Protein AF-A0A6J8EDC0-F1 (afdb_monomer_lite)

Radius of gyration: 29.3 Å; chains: 1; bounding box: 79×87×74 Å

pLDDT: mean 77.14, std 19.42, range [26.22, 98.19]

Sequence (355 aa):
MRTNTTLKCRCGQEMEKVSDTTLVNLHYPDCSPPGHNKPPVRFTFAEVVKHSLSLEQNTQAWCNSCEKYQPHMQSKVIRNIPDILALNCGMENIRDLEFWKIQQMLIKQKREEEGSSQSYSMMSSQMPVMCRYGRACTRKGCRFRHETDLKRYLIKQKREEEGSSQSYSMMSSQMPVMCRYGRACTRKGCRFRHETDLKSELADMPAVNPDEDPDLVWIPFVLKVILGPDGKVDIEELPEDSFRPKYEDPCVKYYDLYATVGHIKDQKNGNTVVSQIFVGETFHQRKEGVTCTQWYLMNDFSITPIEKHEATNFNMDWKVPCTIFFVKKNIVKCYDTQVKDPISEDVLYDDNCLV

Structure (mmCIF, N/CA/C/O backbone):
data_AF-A0A6J8EDC0-F1
#
_entry.id   AF-A0A6J8EDC0-F1
#
loop_
_atom_site.group_PDB
_atom_site.id
_atom_site.type_symbol
_atom_site.label_atom_id
_atom_site.label_alt_id
_atom_site.label_comp_id
_atom_site.label_asym_id
_atom_site.label_entity_id
_atom_site.label_seq_id
_atom_site.pdbx_PDB_ins_code
_atom_site.Cartn_x
_atom_site.Cartn_y
_atom_site.Cartn_z
_atom_site.occupancy
_atom_site.B_iso_or_equiv
_atom_site.auth_seq_id
_atom_site.auth_comp_id
_atom_site.auth_asym_id
_atom_site.auth_atom_id
_atom_site.pdbx_PDB_model_num
ATOM 1 N N . MET A 1 1 ? -13.223 1.655 -3.766 1.00 89.81 1 MET A N 1
ATOM 2 C CA . MET A 1 1 ? -13.580 0.704 -2.696 1.00 89.81 1 MET A CA 1
ATOM 3 C C . MET A 1 1 ? -14.834 1.211 -2.019 1.00 89.81 1 MET A C 1
ATOM 5 O O . MET A 1 1 ? -14.791 2.299 -1.454 1.00 89.81 1 MET A O 1
ATOM 9 N N . ARG A 1 2 ? -15.937 0.470 -2.111 1.00 92.56 2 ARG A N 1
ATOM 10 C CA . ARG A 1 2 ? -17.189 0.801 -1.431 1.00 92.56 2 ARG A CA 1
ATOM 11 C C . ARG A 1 2 ? -17.186 0.196 -0.038 1.00 92.56 2 ARG A C 1
ATOM 13 O O . ARG A 1 2 ? -16.934 -1.001 0.113 1.00 92.56 2 ARG A O 1
ATOM 20 N N . THR A 1 3 ? -17.492 1.005 0.964 1.00 93.31 3 THR A N 1
ATOM 21 C CA . THR A 1 3 ? -17.554 0.591 2.366 1.00 93.31 3 THR A CA 1
ATOM 22 C C . THR A 1 3 ? -18.859 1.041 3.013 1.00 93.31 3 THR A C 1
ATOM 24 O O . THR A 1 3 ? -19.363 2.133 2.744 1.00 93.31 3 THR A O 1
ATOM 27 N N . ASN A 1 4 ? -19.388 0.200 3.899 1.00 94.44 4 ASN A N 1
ATOM 28 C CA . ASN A 1 4 ? -20.395 0.594 4.875 1.00 94.44 4 ASN A CA 1
ATOM 29 C C . ASN A 1 4 ? -19.669 0.899 6.181 1.00 94.44 4 ASN A C 1
ATOM 31 O O . ASN A 1 4 ? -18.974 0.043 6.722 1.00 94.44 4 ASN A O 1
ATOM 35 N N . THR A 1 5 ? -19.807 2.124 6.664 1.00 93.62 5 THR A N 1
ATOM 36 C CA . THR A 1 5 ? -19.230 2.573 7.926 1.00 93.62 5 THR A CA 1
ATOM 37 C C . THR A 1 5 ? -20.332 2.648 8.971 1.00 93.62 5 THR A C 1
ATOM 39 O O . THR A 1 5 ? -21.287 3.403 8.781 1.00 93.62 5 THR A O 1
ATOM 42 N N . THR A 1 6 ? -20.184 1.915 10.069 1.00 94.81 6 THR A N 1
ATOM 43 C CA . THR A 1 6 ? -21.117 1.937 11.199 1.00 94.81 6 THR A CA 1
ATOM 44 C C . THR A 1 6 ? -20.500 2.731 12.343 1.00 94.81 6 THR A C 1
ATOM 46 O O . THR A 1 6 ? -19.356 2.503 12.729 1.00 94.81 6 THR A O 1
ATOM 49 N N . LEU A 1 7 ? -21.250 3.689 12.879 1.00 94.88 7 LEU A N 1
ATOM 50 C CA . LEU A 1 7 ? -20.900 4.498 14.041 1.00 94.88 7 LEU A CA 1
ATOM 51 C C . LEU A 1 7 ? -21.805 4.088 15.197 1.00 94.88 7 LEU A C 1
ATOM 53 O O . LEU A 1 7 ? -22.982 4.446 15.218 1.00 94.88 7 LEU A O 1
ATOM 57 N N . LYS A 1 8 ? -21.256 3.352 16.161 1.00 96.12 8 LYS A N 1
ATOM 58 C CA . LYS A 1 8 ? -21.990 2.871 17.332 1.00 96.12 8 LYS A CA 1
ATOM 59 C C . LYS A 1 8 ? -21.692 3.727 18.554 1.00 96.12 8 LYS A C 1
ATOM 61 O O . LYS A 1 8 ? -20.570 3.740 19.063 1.00 96.12 8 LYS A O 1
ATOM 66 N N . CYS A 1 9 ? -22.702 4.433 19.044 1.00 95.69 9 CYS A N 1
ATOM 67 C CA . CYS A 1 9 ? -22.630 5.168 20.300 1.00 95.69 9 CYS A CA 1
ATOM 68 C C . CYS A 1 9 ? -22.610 4.207 21.497 1.00 95.69 9 CYS A C 1
ATOM 70 O O . CYS A 1 9 ? -23.165 3.109 21.447 1.00 95.69 9 CYS A O 1
ATOM 72 N N . ARG A 1 10 ? -22.063 4.654 22.633 1.00 93.38 10 ARG A N 1
ATOM 73 C CA . ARG A 1 10 ? -22.094 3.897 23.901 1.00 93.38 10 ARG A CA 1
ATOM 74 C C . ARG A 1 10 ? -23.503 3.600 24.418 1.00 93.38 10 ARG A C 1
ATOM 76 O O . ARG A 1 10 ? -23.672 2.630 25.144 1.00 93.38 10 ARG A O 1
ATOM 83 N N . CYS A 1 11 ? -24.501 4.409 24.058 1.00 93.38 11 CYS A N 1
ATOM 84 C CA . CYS A 1 11 ? -25.902 4.137 24.400 1.00 93.38 11 CYS A CA 1
ATOM 85 C C . CYS A 1 11 ? -26.539 3.032 23.539 1.00 93.38 11 CYS A C 1
ATOM 87 O O . CYS A 1 11 ? -27.678 2.657 23.792 1.00 93.38 11 CYS A O 1
ATOM 89 N N . GLY A 1 12 ? -25.828 2.529 22.522 1.00 93.44 12 GLY A N 1
ATOM 90 C CA . GLY A 1 12 ? -26.311 1.508 21.595 1.00 93.44 12 GLY A CA 1
ATOM 91 C C . GLY A 1 12 ? -26.903 2.053 20.294 1.00 93.44 12 GLY A C 1
ATOM 92 O O . GLY A 1 12 ? -27.151 1.257 19.397 1.00 93.44 12 GLY A O 1
ATOM 93 N N . GLN A 1 13 ? -27.092 3.373 20.153 1.00 93.44 13 GLN A N 1
ATOM 94 C CA . GLN A 1 13 ? -27.547 3.958 18.888 1.00 93.44 13 GLN A CA 1
ATOM 95 C C . GLN A 1 13 ? -26.483 3.778 17.798 1.00 93.44 13 GLN A C 1
ATOM 97 O O . GLN A 1 13 ? -25.312 4.105 18.006 1.00 93.44 13 GLN A O 1
ATOM 102 N N . GLU A 1 14 ? -26.907 3.284 16.639 1.00 94.69 14 GLU A N 1
ATOM 103 C CA . GLU A 1 14 ? -26.052 3.053 15.477 1.00 94.69 14 GLU A CA 1
ATOM 104 C C . GLU A 1 14 ? -26.448 3.987 14.332 1.00 94.69 14 GLU A C 1
ATOM 106 O O . GLU A 1 14 ? -27.626 4.273 14.111 1.00 94.69 14 GLU A O 1
ATOM 111 N N . MET A 1 15 ? -25.446 4.480 13.611 1.00 93.00 15 MET A N 1
ATOM 112 C CA . MET A 1 15 ? -25.618 5.222 12.366 1.00 93.00 15 MET A CA 1
ATOM 113 C C . MET A 1 15 ? -24.789 4.553 11.282 1.00 93.00 15 MET A C 1
ATOM 115 O O . MET A 1 15 ? -23.617 4.252 11.502 1.00 93.00 15 MET A O 1
ATOM 119 N N . GLU A 1 16 ? -25.370 4.366 10.103 1.00 93.62 16 GLU A N 1
ATOM 120 C CA . GLU A 1 16 ? -24.665 3.802 8.958 1.00 93.62 16 GLU A CA 1
ATOM 121 C C . GLU A 1 16 ? -24.447 4.851 7.872 1.00 93.62 16 GLU A C 1
ATOM 123 O O . GLU A 1 16 ? -25.330 5.651 7.555 1.00 93.62 16 GLU A O 1
ATOM 128 N N . LYS A 1 17 ? -23.258 4.829 7.273 1.00 93.44 17 LYS A N 1
ATOM 129 C CA . LYS A 1 17 ? -22.907 5.652 6.119 1.00 93.44 17 LYS A CA 1
ATOM 130 C C . LYS A 1 17 ? -22.215 4.800 5.068 1.00 93.44 17 LYS A C 1
ATOM 132 O O . LYS A 1 17 ? -21.213 4.148 5.352 1.00 93.44 17 LYS A O 1
ATOM 137 N N . VAL A 1 18 ? -22.716 4.856 3.840 1.00 94.12 18 VAL A N 1
ATOM 138 C CA . VAL A 1 18 ? -22.032 4.276 2.680 1.00 94.12 18 VAL A CA 1
ATOM 139 C C . VAL A 1 18 ? -21.061 5.309 2.117 1.00 94.12 18 VAL A C 1
ATOM 141 O O . VAL A 1 18 ? -21.399 6.487 1.990 1.00 94.12 18 VAL A O 1
ATOM 144 N N . SER A 1 19 ? -19.848 4.877 1.793 1.00 92.06 19 SER A N 1
ATOM 145 C CA . SER A 1 19 ? -18.828 5.725 1.178 1.00 92.06 19 SER A CA 1
ATOM 146 C C . SER A 1 19 ? -18.039 4.971 0.122 1.00 92.06 19 SER A C 1
ATOM 148 O O . SER A 1 19 ? -17.777 3.779 0.268 1.00 92.06 19 SER A O 1
ATOM 150 N N . ASP A 1 20 ? -17.613 5.696 -0.906 1.00 90.88 20 ASP A N 1
ATOM 151 C CA . ASP A 1 20 ? -16.660 5.215 -1.896 1.00 90.88 20 ASP A CA 1
ATOM 152 C C . ASP A 1 20 ? -15.306 5.896 -1.645 1.00 90.88 20 ASP A C 1
ATOM 154 O O . ASP A 1 20 ? -15.219 7.108 -1.458 1.00 90.88 20 ASP A O 1
ATOM 158 N N . THR A 1 21 ? -14.234 5.109 -1.576 1.00 89.06 21 THR A N 1
ATOM 159 C CA . THR A 1 21 ? -12.870 5.595 -1.325 1.00 89.06 21 THR A CA 1
ATOM 160 C C . THR A 1 21 ? -11.899 4.991 -2.331 1.00 89.06 21 THR A C 1
ATOM 162 O O . THR A 1 21 ? -11.970 3.797 -2.635 1.00 89.06 21 THR A O 1
ATOM 165 N N . THR A 1 22 ? -10.999 5.812 -2.866 1.00 87.44 22 THR A N 1
ATOM 166 C CA . THR A 1 22 ? -9.982 5.415 -3.855 1.00 87.44 22 THR A CA 1
ATOM 167 C C . THR A 1 22 ? -8.598 5.200 -3.242 1.00 87.44 22 THR A C 1
ATOM 169 O O . THR A 1 22 ? -7.788 4.500 -3.838 1.00 87.44 22 THR A O 1
ATOM 172 N N . LEU A 1 23 ? -8.350 5.750 -2.049 1.00 93.69 23 LEU A N 1
ATOM 173 C CA . LEU A 1 23 ? -7.065 5.726 -1.351 1.00 93.69 23 LEU A CA 1
ATOM 174 C C . LEU A 1 23 ? -7.207 5.112 0.047 1.00 93.69 23 LEU A C 1
ATOM 176 O O . LEU A 1 23 ? -8.066 5.522 0.827 1.00 93.69 23 LEU A O 1
ATOM 180 N N . VAL A 1 24 ? -6.347 4.158 0.384 1.00 94.62 24 VAL A N 1
ATOM 181 C CA . VAL A 1 24 ? -6.280 3.556 1.722 1.00 94.62 24 VAL A CA 1
ATOM 182 C C . VAL A 1 24 ? -5.071 4.124 2.450 1.00 94.62 24 VAL A C 1
ATOM 184 O O . VAL A 1 24 ? -3.951 3.999 1.969 1.00 94.62 24 VAL A O 1
ATOM 187 N N . ASN A 1 25 ? -5.282 4.732 3.615 1.00 95.25 25 ASN A N 1
ATOM 188 C CA . ASN A 1 25 ? -4.180 5.166 4.472 1.00 95.25 25 ASN A CA 1
ATOM 189 C C . ASN A 1 25 ? -3.670 3.977 5.286 1.00 95.25 25 ASN A C 1
ATOM 191 O O . ASN A 1 25 ? -4.451 3.351 6.013 1.00 95.25 25 ASN A O 1
ATOM 195 N N . LEU A 1 26 ? -2.378 3.677 5.168 1.00 96.12 26 LEU A N 1
ATOM 196 C CA . LEU A 1 26 ? -1.733 2.660 5.983 1.00 96.12 26 LEU A CA 1
ATOM 197 C C . LEU A 1 26 ? -1.656 3.127 7.438 1.00 96.12 26 LEU A C 1
ATOM 199 O O . LEU A 1 26 ? -1.327 4.273 7.728 1.00 96.12 26 LEU A O 1
ATOM 203 N N . HIS A 1 27 ? -1.988 2.216 8.341 1.00 94.19 27 HIS A N 1
ATOM 204 C CA . HIS A 1 27 ? -1.868 2.376 9.779 1.00 94.19 27 HIS A CA 1
ATOM 205 C C . HIS A 1 27 ? -0.933 1.286 10.288 1.00 94.19 27 HIS A C 1
ATOM 207 O O . HIS A 1 27 ? -1.132 0.103 10.002 1.00 94.19 27 HIS A O 1
ATOM 213 N N . TYR A 1 28 ? 0.089 1.686 11.034 1.00 93.31 28 TYR A N 1
ATOM 214 C CA . TYR A 1 28 ? 1.138 0.782 11.481 1.00 93.31 28 TYR A CA 1
ATOM 215 C C . TYR A 1 28 ? 0.866 0.314 12.916 1.00 93.31 28 TYR A C 1
ATOM 217 O O . TYR A 1 28 ? 0.670 1.152 13.800 1.00 93.31 28 TYR A O 1
ATOM 225 N N . PRO A 1 29 ? 0.833 -1.006 13.174 1.00 90.38 29 PRO A N 1
ATOM 226 C CA . PRO A 1 29 ? 0.658 -1.526 14.523 1.00 90.38 29 PRO A CA 1
ATOM 227 C C . PRO A 1 29 ? 1.905 -1.277 15.385 1.00 90.38 29 PRO A C 1
ATOM 229 O O . PRO A 1 29 ? 3.017 -1.119 14.881 1.00 90.38 29 PRO A O 1
ATOM 232 N N . ASP A 1 30 ? 1.743 -1.288 16.710 1.00 84.00 30 ASP A N 1
ATOM 233 C CA . ASP A 1 30 ? 2.872 -1.122 17.626 1.00 84.00 30 ASP A CA 1
ATOM 234 C C . ASP A 1 30 ? 3.822 -2.336 17.558 1.00 84.00 30 ASP A C 1
ATOM 236 O O . ASP A 1 30 ? 3.488 -3.439 17.994 1.00 84.00 30 ASP A O 1
ATOM 240 N N . CYS A 1 31 ? 5.052 -2.121 17.076 1.00 77.12 31 CYS A N 1
ATOM 241 C CA . CYS A 1 31 ? 6.106 -3.148 17.045 1.00 77.12 31 CYS A CA 1
ATOM 242 C C . CYS A 1 31 ? 6.563 -3.608 18.435 1.00 77.12 31 CYS A C 1
ATOM 244 O O . CYS A 1 31 ? 7.190 -4.658 18.548 1.00 77.12 31 CYS A O 1
ATOM 246 N N . SER A 1 32 ? 6.311 -2.812 19.478 1.00 72.31 32 SER A N 1
ATOM 247 C CA . SER A 1 32 ? 6.731 -3.086 20.857 1.00 72.31 32 SER A CA 1
ATOM 248 C C . SER A 1 32 ? 5.522 -3.504 21.696 1.00 72.31 32 SER A C 1
ATOM 250 O O . SER A 1 32 ? 4.787 -2.635 22.171 1.00 72.31 32 SER A O 1
ATOM 252 N N . PRO A 1 33 ? 5.277 -4.810 21.892 1.00 60.03 33 PRO A N 1
ATOM 253 C CA . PRO A 1 33 ? 4.114 -5.262 22.642 1.00 60.03 33 PRO A CA 1
ATOM 254 C C . PRO A 1 33 ? 4.164 -4.787 24.107 1.00 60.03 33 PRO A C 1
ATOM 256 O O . PRO A 1 33 ? 5.247 -4.634 24.679 1.00 60.03 33 PRO A O 1
ATOM 259 N N . PRO A 1 34 ? 3.004 -4.586 24.757 1.00 50.97 34 PRO A N 1
ATOM 260 C CA . PRO A 1 34 ? 2.948 -4.152 26.148 1.00 50.97 34 PRO A CA 1
ATOM 261 C C . PRO A 1 34 ? 3.632 -5.173 27.075 1.00 50.97 34 PRO A C 1
ATOM 263 O O . PRO A 1 34 ? 3.198 -6.320 27.211 1.00 50.97 34 PRO A O 1
ATOM 266 N N . GLY A 1 35 ? 4.730 -4.740 27.703 1.00 52.38 35 GLY A N 1
ATOM 267 C CA . GLY A 1 35 ? 5.549 -5.522 28.631 1.00 52.38 35 GLY A CA 1
ATOM 268 C C . GLY A 1 35 ? 7.033 -5.169 28.505 1.00 52.38 35 GLY A C 1
ATOM 269 O O . GLY A 1 35 ? 7.602 -5.224 27.419 1.00 52.38 35 GLY A O 1
ATOM 270 N N . HIS A 1 36 ? 7.681 -4.806 29.612 1.00 48.19 36 HIS A N 1
ATOM 271 C CA . HIS A 1 36 ? 9.125 -4.564 29.622 1.00 48.19 36 HIS A CA 1
ATOM 272 C C . HIS A 1 36 ? 9.857 -5.874 29.256 1.00 48.19 36 HIS A C 1
ATOM 274 O O . HIS A 1 36 ? 9.726 -6.849 29.991 1.00 48.19 36 HIS A O 1
ATOM 280 N N . ASN A 1 37 ? 10.609 -5.883 28.143 1.00 56.12 37 ASN A N 1
ATOM 281 C CA . ASN A 1 37 ? 11.500 -6.958 27.644 1.00 56.12 37 ASN A CA 1
ATOM 282 C C . ASN A 1 37 ? 10.962 -7.937 26.579 1.00 56.12 37 ASN A C 1
ATOM 284 O O . ASN A 1 37 ? 11.595 -8.968 26.355 1.00 56.12 37 ASN A O 1
ATOM 288 N N . LYS A 1 38 ? 9.851 -7.663 25.889 1.00 60.19 38 LYS A N 1
ATOM 289 C CA . LYS A 1 38 ? 9.487 -8.483 24.718 1.00 60.19 38 LYS A CA 1
ATOM 290 C C . LYS A 1 38 ? 10.207 -7.987 23.453 1.00 60.19 38 LYS A C 1
ATOM 292 O O . LYS A 1 38 ? 10.280 -6.772 23.266 1.00 60.19 38 LYS A O 1
ATOM 297 N N . PRO A 1 39 ? 10.745 -8.890 22.609 1.00 72.81 39 PRO A N 1
ATOM 298 C CA . PRO A 1 39 ? 11.391 -8.493 21.364 1.00 72.81 39 PRO A CA 1
ATOM 299 C C . PRO A 1 39 ? 10.379 -7.833 20.411 1.00 72.81 39 PRO A C 1
ATOM 301 O O . PRO A 1 39 ? 9.184 -8.143 20.494 1.00 72.81 39 PRO A O 1
ATOM 304 N N . PRO A 1 40 ? 10.835 -6.936 19.517 1.00 79.56 40 PRO A N 1
ATOM 305 C CA . PRO A 1 40 ? 9.978 -6.342 18.502 1.00 79.56 40 PRO A CA 1
ATOM 306 C C . PRO A 1 40 ? 9.325 -7.403 17.611 1.00 79.56 40 PRO A C 1
ATOM 308 O O . PRO A 1 40 ? 9.952 -8.403 17.261 1.00 79.56 40 PRO A O 1
ATOM 311 N N . VAL A 1 41 ? 8.065 -7.180 17.242 1.00 86.88 41 VAL A N 1
ATOM 312 C CA . VAL A 1 41 ? 7.295 -8.108 16.402 1.00 86.88 41 VAL A CA 1
ATOM 313 C C . VAL A 1 41 ? 7.473 -7.759 14.926 1.00 86.88 41 VAL A C 1
ATOM 315 O O . VAL A 1 41 ? 7.399 -6.592 14.533 1.00 86.88 41 VAL A O 1
ATOM 318 N N . ARG A 1 42 ? 7.695 -8.789 14.103 1.00 88.94 42 ARG A N 1
ATOM 319 C CA . ARG A 1 42 ? 7.711 -8.664 12.645 1.00 88.94 42 ARG A CA 1
ATOM 320 C C . ARG A 1 42 ? 6.283 -8.696 12.105 1.00 88.94 42 ARG A C 1
ATOM 322 O O . ARG A 1 42 ? 5.508 -9.565 12.490 1.00 88.94 42 ARG A O 1
ATOM 329 N N . PHE A 1 43 ? 5.996 -7.795 11.178 1.00 93.12 43 PHE A N 1
ATOM 330 C CA . PHE A 1 43 ? 4.772 -7.745 10.396 1.00 93.12 43 PHE A CA 1
ATOM 331 C C . PHE A 1 43 ? 5.123 -7.825 8.913 1.00 93.12 43 PHE A C 1
ATOM 333 O O . PHE A 1 43 ? 6.078 -7.206 8.442 1.00 93.12 43 PHE A O 1
ATOM 340 N N . THR A 1 44 ? 4.346 -8.593 8.173 1.00 94.62 44 THR A N 1
ATOM 341 C CA . THR A 1 44 ? 4.309 -8.580 6.711 1.00 94.62 44 THR A CA 1
ATOM 342 C C . THR A 1 44 ? 3.593 -7.320 6.219 1.00 94.62 44 THR A C 1
ATOM 344 O O . THR A 1 44 ? 2.834 -6.681 6.958 1.00 94.62 44 THR A O 1
ATOM 347 N N . PHE A 1 45 ? 3.822 -6.940 4.967 1.00 96.00 45 PHE A N 1
ATOM 348 C CA . PHE A 1 45 ? 3.116 -5.814 4.366 1.00 96.00 45 PHE A CA 1
ATOM 349 C C . PHE A 1 45 ? 1.615 -6.115 4.251 1.00 96.00 45 PHE A C 1
ATOM 351 O O . PHE A 1 45 ? 0.787 -5.255 4.556 1.00 96.00 45 PHE A O 1
ATOM 358 N N . ALA A 1 46 ? 1.247 -7.352 3.903 1.00 96.62 46 ALA A N 1
ATOM 359 C CA . ALA A 1 46 ? -0.142 -7.808 3.872 1.00 96.62 46 ALA A CA 1
ATOM 360 C C . ALA A 1 46 ? -0.851 -7.645 5.224 1.00 96.62 46 ALA A C 1
ATOM 362 O O . ALA A 1 46 ? -1.989 -7.173 5.257 1.00 96.62 46 ALA A O 1
ATOM 363 N N . GLU A 1 47 ? -0.186 -7.965 6.339 1.00 96.00 47 GLU A N 1
ATOM 364 C CA . GLU A 1 47 ? -0.741 -7.752 7.682 1.00 96.00 47 GLU A CA 1
ATOM 365 C C . GLU A 1 47 ? -1.004 -6.270 7.966 1.00 96.00 47 GLU A C 1
ATOM 367 O O . GLU A 1 47 ? -2.057 -5.934 8.510 1.00 96.00 47 GLU A O 1
ATOM 372 N N . VAL A 1 48 ? -0.101 -5.374 7.553 1.00 96.56 48 VAL A N 1
ATOM 373 C CA . VAL A 1 48 ? -0.284 -3.920 7.709 1.00 96.56 48 VAL A CA 1
ATOM 374 C C . VAL A 1 48 ? -1.458 -3.419 6.868 1.00 96.56 48 VAL A C 1
ATOM 376 O O . VAL A 1 48 ? -2.307 -2.676 7.369 1.00 96.56 48 VAL A O 1
ATOM 379 N N . VAL A 1 49 ? -1.572 -3.853 5.612 1.00 96.44 49 VAL A N 1
ATOM 380 C CA . VAL A 1 49 ? -2.698 -3.475 4.739 1.00 96.44 49 VAL A CA 1
ATOM 381 C C . VAL A 1 49 ? -4.017 -4.005 5.313 1.00 96.44 49 VAL A C 1
ATOM 383 O O . VAL A 1 49 ? -4.996 -3.261 5.405 1.00 96.44 49 VAL A O 1
ATOM 386 N N . LYS A 1 50 ? -4.041 -5.259 5.776 1.00 95.75 50 LYS A N 1
ATOM 387 C CA . LYS A 1 50 ? -5.214 -5.887 6.401 1.00 95.75 50 LYS A CA 1
ATOM 388 C C . LYS A 1 50 ? -5.639 -5.146 7.666 1.00 95.75 50 LYS A C 1
ATOM 390 O O . LYS A 1 50 ? -6.828 -4.862 7.836 1.00 95.75 50 LYS A O 1
ATOM 395 N N . HIS A 1 51 ? -4.679 -4.799 8.522 1.00 94.62 51 HIS A N 1
ATOM 396 C CA . HIS A 1 51 ? -4.909 -3.997 9.722 1.00 94.62 51 HIS A CA 1
ATOM 397 C C . HIS A 1 51 ? -5.511 -2.631 9.371 1.00 94.62 51 HIS A C 1
ATOM 399 O O . HIS A 1 51 ? -6.516 -2.231 9.953 1.00 94.62 51 HIS A O 1
ATOM 405 N N . SER A 1 52 ? -4.964 -1.967 8.352 1.00 95.06 52 SER A N 1
ATOM 406 C CA . SER A 1 52 ? -5.415 -0.649 7.885 1.00 95.06 52 SER A CA 1
ATOM 407 C C . SER A 1 52 ? -6.848 -0.661 7.345 1.00 95.06 52 SER A C 1
ATOM 409 O O . SER A 1 52 ? -7.607 0.284 7.558 1.00 95.06 52 SER A O 1
ATOM 411 N N . LEU A 1 53 ? -7.239 -1.738 6.660 1.00 92.62 53 LEU A N 1
ATOM 412 C CA . LEU A 1 53 ? -8.591 -1.918 6.123 1.00 92.62 53 LEU A CA 1
ATOM 413 C C . LEU A 1 53 ? -9.626 -2.310 7.185 1.00 92.62 53 LEU A C 1
ATOM 415 O O . LEU A 1 53 ? -10.813 -2.053 6.991 1.00 92.62 53 LEU A O 1
ATOM 419 N N . SER A 1 54 ? -9.183 -2.908 8.292 1.00 90.19 54 SER A N 1
ATOM 420 C CA . SER A 1 54 ? -10.048 -3.483 9.335 1.00 90.19 54 SER A CA 1
ATOM 421 C C . SER A 1 54 ? -10.041 -2.677 10.639 1.00 90.19 54 SER A C 1
ATOM 423 O O . SER A 1 54 ? -10.441 -3.187 11.684 1.00 90.19 54 SER A O 1
ATOM 425 N N . LEU A 1 55 ? -9.544 -1.439 10.603 1.00 89.00 55 LEU A N 1
ATOM 426 C CA . LEU A 1 55 ? -9.346 -0.621 11.794 1.00 89.00 55 LEU A CA 1
ATOM 427 C C . LEU A 1 55 ? -10.684 -0.149 12.389 1.00 89.00 55 LEU A C 1
ATOM 429 O O . LEU A 1 55 ? -11.503 0.463 11.700 1.00 89.00 55 LEU A O 1
ATOM 433 N N . GLU A 1 56 ? -10.858 -0.365 13.692 1.00 91.75 56 GLU A N 1
ATOM 434 C CA . GLU A 1 56 ? -11.920 0.259 14.482 1.00 91.75 56 GLU A CA 1
ATOM 435 C C . GLU A 1 56 ? -11.388 1.531 15.151 1.00 91.75 56 GLU A C 1
ATOM 437 O O . GLU A 1 56 ? -10.336 1.520 15.795 1.00 91.75 56 GLU A O 1
ATOM 442 N N . GLN A 1 57 ? -12.096 2.648 14.988 1.00 91.00 57 GLN A N 1
ATOM 443 C CA . GLN A 1 57 ? -11.654 3.956 15.478 1.00 91.00 57 GLN A CA 1
ATOM 444 C C . GLN A 1 57 ? -12.696 4.583 16.397 1.00 91.00 57 GLN A C 1
ATOM 446 O O . GLN A 1 57 ? -13.886 4.592 16.103 1.00 91.00 57 GLN A O 1
ATOM 451 N N . ASN A 1 58 ? -12.249 5.177 17.503 1.00 92.31 58 ASN A N 1
ATOM 452 C CA . ASN A 1 58 ? -13.121 6.010 18.323 1.00 92.31 58 ASN A CA 1
ATOM 453 C C . ASN A 1 58 ? -13.188 7.419 17.729 1.00 92.31 58 ASN A C 1
ATOM 455 O O . ASN A 1 58 ? -12.155 8.065 17.556 1.00 92.31 58 ASN A O 1
ATOM 459 N N . THR A 1 59 ? -14.394 7.918 17.475 1.00 93.06 59 THR A N 1
ATOM 460 C CA . THR A 1 59 ? -14.625 9.277 16.968 1.00 93.06 59 THR A CA 1
ATOM 461 C C . THR A 1 59 ? -15.645 10.027 17.821 1.00 93.06 59 THR A C 1
ATOM 463 O O . THR A 1 59 ? -16.519 9.423 18.441 1.00 93.06 59 THR A O 1
ATOM 466 N N . GLN A 1 60 ? -15.529 11.350 17.897 1.00 94.19 60 GLN A N 1
ATOM 467 C CA . GLN A 1 60 ? -16.508 12.210 18.567 1.00 94.19 60 GLN A CA 1
ATOM 468 C C . GLN A 1 60 ? -17.617 12.556 17.569 1.00 94.19 60 GLN A C 1
ATOM 470 O O . GLN A 1 60 ? -17.350 13.172 16.541 1.00 94.19 60 GLN A O 1
ATOM 475 N N . ALA A 1 61 ? -18.861 12.185 17.872 1.00 93.25 61 ALA A N 1
ATOM 476 C CA . ALA A 1 61 ? -20.015 12.523 17.040 1.00 93.25 61 ALA A CA 1
ATOM 477 C C . ALA A 1 61 ? -21.237 12.863 17.901 1.00 93.25 61 ALA A C 1
ATOM 479 O O . ALA A 1 61 ? -21.343 12.429 19.052 1.00 93.25 61 ALA A O 1
ATOM 480 N N . TRP A 1 62 ? -22.150 13.664 17.351 1.00 94.19 62 TRP A N 1
ATOM 481 C CA . TRP A 1 62 ? -23.426 13.967 17.992 1.00 94.19 62 TRP A CA 1
ATOM 482 C C . TRP A 1 62 ? -24.308 12.715 18.026 1.00 94.19 62 TRP A C 1
ATOM 484 O O . TRP A 1 62 ? -24.481 12.052 17.006 1.00 94.19 62 TRP A O 1
ATOM 494 N N . CYS A 1 63 ? -24.862 12.395 19.194 1.00 94.94 63 CYS A N 1
ATOM 495 C CA . CYS A 1 63 ? -25.804 11.294 19.366 1.00 94.94 63 CYS A CA 1
ATOM 496 C C . CYS A 1 63 ? -27.206 11.858 19.606 1.00 94.94 63 CYS A C 1
ATOM 498 O O . CYS A 1 63 ? -27.413 12.570 20.589 1.00 94.94 63 CYS A O 1
ATOM 500 N N . ASN A 1 64 ? -28.173 11.493 18.760 1.00 93.31 64 ASN A N 1
ATOM 501 C CA . ASN A 1 64 ? 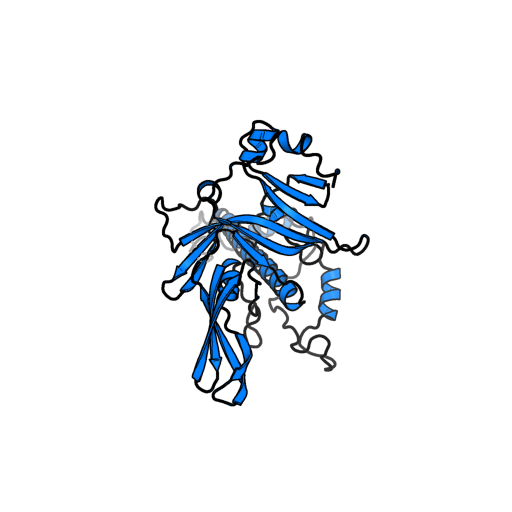-29.554 11.969 18.880 1.00 93.31 64 ASN A CA 1
ATOM 502 C C . ASN A 1 64 ? -30.261 11.405 20.119 1.00 93.31 64 ASN A C 1
ATOM 504 O O . ASN A 1 64 ? -31.067 12.100 20.718 1.00 93.31 64 ASN A O 1
ATOM 508 N N . SER A 1 65 ? -29.935 10.181 20.546 1.00 94.44 65 SER A N 1
ATOM 509 C CA . SER A 1 65 ? -30.500 9.599 21.771 1.00 94.44 65 SER A CA 1
ATOM 510 C C . SER A 1 65 ? -29.887 10.161 23.057 1.00 94.44 65 SER A C 1
ATOM 512 O O . SER A 1 65 ? -30.522 10.104 24.102 1.00 94.44 65 SER A O 1
ATOM 514 N N . CYS A 1 66 ? -28.649 10.667 23.012 1.00 94.56 66 CYS A N 1
ATOM 515 C CA . CYS A 1 66 ? -27.986 11.254 24.184 1.00 94.56 66 CYS A CA 1
ATOM 516 C C . CYS A 1 66 ? -28.065 12.786 24.220 1.00 94.56 66 CYS A C 1
ATOM 518 O O . CYS A 1 66 ? -27.649 13.365 25.222 1.00 94.56 66 CYS A O 1
ATOM 520 N N . GLU A 1 67 ? -28.484 13.413 23.116 1.00 95.56 67 GLU A N 1
ATOM 521 C CA . GLU A 1 67 ? -28.520 14.867 22.894 1.00 95.56 67 GLU A CA 1
ATOM 522 C C . GLU A 1 67 ? -27.198 15.578 23.229 1.00 95.56 67 GLU A C 1
ATOM 524 O O . GLU A 1 67 ? -27.159 16.690 23.754 1.00 95.56 67 GLU A O 1
ATOM 529 N N . LYS A 1 68 ? -26.075 14.906 22.961 1.00 95.69 68 LYS A N 1
ATOM 530 C CA . LYS A 1 68 ? -24.729 15.441 23.186 1.00 95.69 68 LYS A CA 1
ATOM 531 C C . LYS A 1 68 ? -23.698 14.737 22.316 1.00 95.69 68 LYS A C 1
ATOM 533 O O . LYS A 1 68 ? -23.908 13.608 21.863 1.00 95.69 68 LYS A O 1
ATOM 538 N N . TYR A 1 69 ? -22.540 15.373 22.157 1.00 95.62 69 TYR A N 1
ATOM 539 C CA . TYR A 1 69 ? -21.367 14.726 21.575 1.00 95.62 69 TYR A CA 1
ATOM 540 C C . TYR A 1 69 ? -20.899 13.577 22.472 1.00 95.62 69 TYR A C 1
ATOM 542 O O . TYR A 1 69 ? -20.731 13.733 23.687 1.00 95.62 69 TYR A O 1
ATOM 550 N N . GLN A 1 70 ? -20.744 12.398 21.877 1.00 94.50 70 GLN A N 1
ATOM 551 C CA . GLN A 1 70 ? -20.293 11.183 22.543 1.00 94.50 70 GLN A CA 1
ATOM 552 C C . GLN A 1 70 ? -19.220 10.477 21.710 1.00 94.50 70 GLN A C 1
ATOM 554 O O . GLN A 1 70 ? -19.230 10.564 20.477 1.00 94.50 70 GLN A O 1
ATOM 559 N N . PRO A 1 71 ? -18.325 9.715 22.361 1.00 95.31 71 PRO A N 1
ATOM 560 C CA . PRO A 1 71 ? -17.469 8.769 21.664 1.00 95.31 71 PRO A CA 1
ATOM 561 C C . PRO A 1 71 ? -18.317 7.686 20.983 1.00 95.31 71 PRO A C 1
ATOM 563 O O . PRO A 1 71 ? -19.088 6.989 21.647 1.00 95.31 71 PRO A O 1
ATOM 566 N N . HIS A 1 72 ? -18.151 7.544 19.674 1.00 95.88 72 HIS A N 1
ATOM 567 C CA . HIS A 1 72 ? -18.707 6.473 18.857 1.00 95.88 72 HIS A CA 1
ATOM 568 C C . HIS A 1 72 ? -17.582 5.542 18.415 1.00 95.88 72 HIS A C 1
ATOM 570 O O . HIS A 1 72 ? -16.507 6.009 18.035 1.00 95.88 72 HIS A O 1
ATOM 576 N N . MET A 1 73 ? -17.846 4.238 18.435 1.00 96.31 73 MET A N 1
ATOM 577 C CA . MET A 1 73 ? -16.989 3.251 17.792 1.00 96.31 73 MET A CA 1
ATOM 578 C C . MET A 1 73 ? -17.331 3.214 16.306 1.00 96.31 73 MET A C 1
ATOM 580 O O . MET A 1 73 ? -18.461 2.894 15.936 1.00 96.31 73 MET A O 1
ATOM 584 N N . GLN A 1 74 ? -16.371 3.577 15.468 1.00 94.50 74 GLN A N 1
ATOM 585 C CA . GLN A 1 74 ? -16.462 3.496 14.022 1.00 94.50 74 GLN A CA 1
ATOM 586 C C . GLN A 1 74 ? -15.887 2.159 13.559 1.00 94.50 74 GLN A C 1
ATOM 588 O O . GLN A 1 74 ? -14.709 1.890 13.784 1.00 94.50 74 GLN A O 1
ATOM 593 N N . SER A 1 75 ? -16.692 1.361 12.869 1.00 93.44 75 SER A N 1
ATOM 594 C CA . SER A 1 75 ? -16.263 0.143 12.181 1.00 93.44 75 SER A CA 1
ATOM 595 C C . SER A 1 75 ? -16.595 0.235 10.693 1.00 93.44 75 SER A C 1
ATOM 597 O O . SER A 1 75 ? -17.481 0.990 10.280 1.00 93.44 75 SER A O 1
ATOM 599 N N . LYS A 1 76 ? -15.848 -0.493 9.859 1.00 92.38 76 LYS A N 1
ATOM 600 C CA . LYS A 1 76 ? -16.023 -0.496 8.403 1.00 92.38 76 LYS A CA 1
ATOM 601 C C . LYS A 1 76 ? -16.169 -1.919 7.892 1.00 92.38 76 LYS A C 1
ATOM 603 O O . LYS A 1 76 ? -15.410 -2.803 8.270 1.00 92.38 76 LYS A O 1
ATOM 608 N N . VAL A 1 77 ? -17.123 -2.099 6.989 1.00 93.12 77 VAL A N 1
ATOM 609 C CA . VAL A 1 77 ? -17.372 -3.342 6.261 1.00 93.12 77 VAL A CA 1
ATOM 610 C C . VAL A 1 77 ? -17.161 -3.064 4.779 1.00 93.12 77 VAL A C 1
ATOM 612 O O . VAL A 1 77 ? -17.781 -2.155 4.214 1.00 93.12 77 VAL A O 1
ATOM 615 N N . ILE A 1 78 ? -16.272 -3.818 4.141 1.00 94.00 78 ILE A N 1
ATOM 616 C CA . ILE A 1 78 ? -15.939 -3.642 2.726 1.00 94.00 78 ILE A CA 1
ATOM 617 C C . ILE A 1 78 ? -16.983 -4.378 1.885 1.00 94.00 78 ILE A C 1
ATOM 619 O O . ILE A 1 78 ? -17.315 -5.531 2.142 1.00 94.00 78 ILE A O 1
ATOM 623 N N . ARG A 1 79 ? -17.539 -3.693 0.882 1.00 92.94 79 ARG A N 1
ATOM 624 C CA . ARG A 1 79 ? -18.549 -4.255 -0.031 1.00 92.94 79 ARG A CA 1
ATOM 625 C C . ARG A 1 79 ? -17.940 -4.751 -1.333 1.00 92.94 79 ARG A C 1
ATOM 627 O O . ARG A 1 79 ? -18.431 -5.714 -1.906 1.00 92.94 79 ARG A O 1
ATOM 634 N N . ASN A 1 80 ? -16.891 -4.087 -1.811 1.00 90.94 80 ASN A N 1
ATOM 635 C CA . ASN A 1 80 ? -16.119 -4.531 -2.963 1.00 90.94 80 ASN A CA 1
ATOM 636 C C . ASN A 1 80 ? -14.661 -4.070 -2.865 1.00 90.94 80 ASN A C 1
ATOM 638 O O . ASN A 1 80 ? -14.356 -2.980 -2.378 1.00 90.94 80 ASN A O 1
ATOM 642 N N . ILE A 1 81 ? -13.754 -4.889 -3.385 1.00 89.31 81 ILE A N 1
ATOM 643 C CA . ILE A 1 81 ? -12.333 -4.549 -3.483 1.00 89.31 81 ILE A CA 1
ATOM 644 C C . ILE A 1 81 ? -12.111 -3.802 -4.820 1.00 89.31 81 ILE A C 1
ATOM 646 O O . ILE A 1 81 ? -12.645 -4.246 -5.840 1.00 89.31 81 ILE A O 1
ATOM 650 N N . PRO A 1 82 ? -11.390 -2.665 -4.871 1.00 91.81 82 PRO A N 1
ATOM 651 C CA . PRO A 1 82 ? -11.199 -1.882 -6.103 1.00 91.81 82 PRO A CA 1
ATOM 652 C C . PRO A 1 82 ? -10.190 -2.531 -7.057 1.00 91.81 82 PRO A C 1
ATOM 654 O O . PRO A 1 82 ? -9.274 -3.188 -6.595 1.00 91.81 82 PRO A O 1
ATOM 657 N N . ASP A 1 83 ? -10.282 -2.325 -8.372 1.00 92.00 83 ASP A N 1
ATOM 658 C CA . ASP A 1 83 ? -9.295 -2.910 -9.309 1.00 92.00 83 ASP A CA 1
ATOM 659 C C . ASP A 1 83 ? -7.910 -2.250 -9.243 1.00 92.00 83 ASP A C 1
ATOM 661 O O . ASP A 1 83 ? -6.920 -2.854 -9.651 1.00 92.00 83 ASP A O 1
ATOM 665 N N . ILE A 1 84 ? -7.835 -1.045 -8.678 1.00 93.94 84 ILE A N 1
ATOM 666 C CA . ILE A 1 84 ? -6.591 -0.365 -8.322 1.00 93.94 84 ILE A CA 1
ATOM 667 C C . ILE A 1 84 ? -6.634 -0.101 -6.820 1.00 93.94 84 ILE A C 1
ATOM 669 O O . ILE A 1 84 ? -7.546 0.563 -6.320 1.00 93.94 84 ILE A O 1
ATOM 673 N N . LEU A 1 85 ? -5.654 -0.635 -6.102 1.00 95.19 85 LEU A N 1
ATOM 674 C CA . LEU A 1 85 ? -5.453 -0.414 -4.681 1.00 95.19 85 LEU A CA 1
ATOM 675 C C . LEU A 1 85 ? -4.318 0.600 -4.508 1.00 95.19 85 LEU A C 1
ATOM 677 O O . LEU A 1 85 ? -3.141 0.254 -4.603 1.00 95.19 85 LEU A O 1
ATOM 681 N N . ALA A 1 86 ? -4.690 1.860 -4.278 1.00 97.38 86 ALA A N 1
ATOM 682 C CA . ALA A 1 86 ? -3.755 2.920 -3.926 1.00 97.38 86 ALA A CA 1
ATOM 683 C C . ALA A 1 86 ? -3.602 2.988 -2.401 1.00 97.38 86 ALA A C 1
ATOM 685 O O . ALA A 1 86 ? -4.589 3.135 -1.672 1.00 97.38 86 ALA A O 1
ATOM 686 N N . LEU A 1 87 ? -2.366 2.881 -1.929 1.00 97.88 87 LEU A N 1
ATOM 687 C CA . LEU A 1 87 ? -2.001 2.867 -0.518 1.00 97.88 87 LEU A CA 1
ATOM 688 C C . LEU A 1 87 ? -1.177 4.114 -0.208 1.00 97.88 87 LEU A C 1
ATOM 690 O O . LEU A 1 87 ? -0.072 4.260 -0.722 1.00 97.88 87 LEU A O 1
ATOM 694 N N . ASN A 1 88 ? -1.696 5.005 0.629 1.00 97.19 88 ASN A N 1
ATOM 695 C CA . ASN A 1 88 ? -0.916 6.098 1.195 1.00 97.19 88 ASN A CA 1
ATOM 696 C C . ASN A 1 88 ? -0.122 5.574 2.391 1.00 97.19 88 ASN A C 1
ATOM 698 O O . ASN A 1 88 ? -0.708 5.078 3.354 1.00 97.19 88 ASN A O 1
ATOM 702 N N . CYS A 1 89 ? 1.197 5.715 2.345 1.00 96.50 89 CYS A N 1
ATOM 703 C CA . CYS A 1 89 ? 2.079 5.234 3.397 1.00 96.50 89 CYS A CA 1
ATOM 704 C C . CYS A 1 89 ? 2.030 6.104 4.659 1.00 96.50 89 CYS A C 1
ATOM 706 O O . CYS A 1 89 ? 2.452 5.628 5.704 1.00 96.50 89 CYS A O 1
ATOM 708 N N . GLY A 1 90 ? 1.526 7.343 4.601 1.00 89.88 90 GLY A N 1
ATOM 709 C CA . GLY A 1 90 ? 1.264 8.144 5.806 1.00 89.88 90 GLY A CA 1
ATOM 710 C C . GLY A 1 90 ? 2.492 8.369 6.698 1.00 89.88 90 GLY A C 1
ATOM 711 O O . GLY A 1 90 ? 2.371 8.375 7.918 1.00 89.88 90 GLY A O 1
ATOM 712 N N . MET A 1 91 ? 3.680 8.533 6.103 1.00 88.00 91 MET A N 1
ATOM 713 C CA . MET A 1 91 ? 4.979 8.607 6.797 1.00 88.00 91 MET A CA 1
ATOM 714 C C . MET A 1 91 ? 5.238 9.968 7.470 1.00 88.00 91 MET A C 1
ATOM 716 O O . MET A 1 91 ? 6.328 10.536 7.371 1.00 88.00 91 MET A O 1
ATOM 720 N N . GLU A 1 92 ? 4.221 10.517 8.126 1.00 79.69 92 GLU A N 1
ATOM 721 C CA . GLU A 1 92 ? 4.246 11.847 8.740 1.00 79.69 92 GLU A CA 1
ATOM 722 C C . GLU A 1 92 ? 4.828 11.807 10.159 1.00 79.69 92 GLU A C 1
ATOM 724 O O . GLU A 1 92 ? 5.457 12.767 10.608 1.00 79.69 92 GLU A O 1
ATOM 729 N N . ASN A 1 93 ? 4.672 10.679 10.863 1.00 83.56 93 ASN A N 1
ATOM 730 C CA . ASN A 1 93 ? 5.132 10.530 12.239 1.00 83.56 93 ASN A CA 1
ATOM 731 C C . ASN A 1 93 ? 6.459 9.774 12.321 1.00 83.56 93 ASN A C 1
ATOM 733 O O . ASN A 1 93 ? 6.686 8.778 11.634 1.00 83.56 93 ASN A O 1
ATOM 737 N N . ILE A 1 94 ? 7.308 10.177 13.273 1.00 85.62 94 ILE A N 1
ATOM 738 C CA . ILE A 1 94 ? 8.573 9.481 13.550 1.00 85.62 94 ILE A CA 1
ATOM 739 C C . ILE A 1 94 ? 8.360 8.011 13.934 1.00 85.62 94 ILE A C 1
ATOM 741 O O . ILE A 1 94 ? 9.165 7.167 13.565 1.00 85.62 94 ILE A O 1
ATOM 745 N N . ARG A 1 95 ? 7.238 7.697 14.596 1.00 87.19 95 ARG A N 1
ATOM 746 C CA . ARG A 1 95 ? 6.857 6.325 14.955 1.00 87.19 95 ARG A CA 1
ATOM 747 C C . ARG A 1 95 ? 6.693 5.435 13.724 1.00 87.19 95 ARG A C 1
ATOM 749 O O . ARG A 1 95 ? 7.150 4.300 13.731 1.00 87.19 95 ARG A O 1
ATOM 756 N N . ASP A 1 96 ? 6.060 5.956 12.680 1.00 90.12 96 ASP A N 1
ATOM 757 C CA . ASP A 1 96 ? 5.780 5.202 11.458 1.00 90.12 96 ASP A CA 1
ATOM 758 C C . ASP A 1 96 ? 7.084 4.979 10.672 1.00 90.12 96 ASP A C 1
ATOM 760 O O . ASP A 1 96 ? 7.345 3.889 10.167 1.00 90.12 96 ASP A O 1
ATOM 764 N N . LEU A 1 97 ? 7.984 5.971 10.668 1.00 88.06 97 LEU A N 1
ATOM 765 C CA . LEU A 1 97 ? 9.352 5.818 10.150 1.00 88.06 97 LEU A CA 1
ATOM 766 C C . LEU A 1 97 ? 10.155 4.766 10.928 1.00 88.06 97 LEU A C 1
ATOM 768 O O . LEU A 1 97 ? 10.843 3.939 10.327 1.00 88.06 97 LEU A O 1
ATOM 772 N N . GLU A 1 98 ? 10.070 4.779 12.257 1.00 85.25 98 GLU A N 1
ATOM 773 C CA . GLU A 1 98 ? 10.711 3.783 13.119 1.00 85.25 98 GLU A CA 1
ATOM 774 C C . GLU A 1 98 ? 10.148 2.382 12.884 1.00 85.25 98 GLU A C 1
ATOM 776 O O . GLU A 1 98 ? 10.923 1.428 12.825 1.00 85.25 98 GLU A O 1
ATOM 781 N N . PHE A 1 99 ? 8.833 2.248 12.686 1.00 91.69 99 PHE A N 1
ATOM 782 C CA . PHE A 1 99 ? 8.198 0.980 12.335 1.00 91.69 99 PHE A CA 1
ATOM 783 C C . PHE A 1 99 ? 8.874 0.357 11.108 1.00 91.69 99 PHE A C 1
ATOM 785 O O . PHE A 1 99 ? 9.338 -0.781 11.186 1.00 91.69 99 PHE A O 1
ATOM 792 N N . TRP A 1 100 ? 9.012 1.112 10.013 1.00 91.19 100 TRP A N 1
ATOM 793 C CA . TRP A 1 100 ? 9.657 0.628 8.786 1.00 91.19 100 TRP A CA 1
ATOM 794 C C . TRP A 1 100 ? 11.113 0.215 9.016 1.00 91.19 100 TRP A C 1
ATOM 796 O O . TRP A 1 100 ? 11.520 -0.863 8.580 1.00 91.19 100 TRP A O 1
ATOM 806 N N . LYS A 1 101 ? 11.888 1.028 9.748 1.00 87.56 101 LYS A N 1
ATOM 807 C CA . LYS A 1 101 ? 13.282 0.700 10.097 1.00 87.56 101 LYS A CA 1
ATOM 808 C C . LYS A 1 101 ? 13.378 -0.597 10.903 1.00 87.56 101 LYS A C 1
ATOM 810 O O . LYS A 1 101 ? 14.231 -1.436 10.617 1.00 87.56 101 LYS A O 1
ATOM 815 N N . ILE A 1 102 ? 12.492 -0.783 11.884 1.00 88.06 102 ILE A N 1
ATOM 816 C CA . ILE A 1 102 ? 12.433 -2.000 12.701 1.00 88.06 102 ILE A CA 1
ATOM 817 C C . ILE A 1 102 ? 12.093 -3.208 11.825 1.00 88.06 102 ILE A C 1
ATOM 819 O O . ILE A 1 102 ? 12.781 -4.221 11.922 1.00 88.06 102 ILE A O 1
ATOM 823 N N . GLN A 1 103 ? 11.091 -3.112 10.944 1.00 89.81 103 GLN A N 1
ATOM 824 C CA . GLN A 1 103 ? 10.740 -4.218 10.047 1.00 89.81 103 GLN A CA 1
ATOM 825 C C . GLN A 1 103 ? 11.911 -4.599 9.134 1.00 89.81 103 GLN A C 1
ATOM 827 O O . GLN A 1 103 ? 12.258 -5.776 9.052 1.00 89.81 103 GLN A O 1
ATOM 832 N N . GLN A 1 104 ? 12.591 -3.619 8.530 1.00 87.19 104 GLN A N 1
ATOM 833 C CA . GLN A 1 104 ? 13.785 -3.856 7.709 1.00 87.19 104 GLN A CA 1
ATOM 834 C C . GLN A 1 104 ? 14.908 -4.546 8.494 1.00 87.19 104 GLN A C 1
ATOM 836 O O . GLN A 1 104 ? 15.517 -5.496 8.001 1.00 87.19 104 GLN A O 1
ATOM 841 N N . MET A 1 105 ? 15.161 -4.114 9.730 1.00 85.06 105 MET A N 1
ATOM 842 C CA . MET A 1 105 ? 16.156 -4.736 10.606 1.00 85.06 105 MET A CA 1
ATOM 843 C C . MET A 1 105 ? 15.795 -6.191 10.946 1.00 85.06 105 MET A C 1
ATOM 845 O O . MET A 1 105 ? 16.654 -7.066 10.870 1.00 85.06 105 MET A O 1
ATOM 849 N N . LEU A 1 106 ? 14.533 -6.472 11.285 1.00 86.19 106 LEU A N 1
ATOM 850 C CA . LEU A 1 106 ? 14.072 -7.828 11.611 1.00 86.19 106 LEU A CA 1
ATOM 851 C C . LEU A 1 106 ? 14.140 -8.774 10.401 1.00 86.19 106 LEU A C 1
ATOM 853 O O . LEU A 1 106 ? 14.368 -9.973 10.564 1.00 86.19 106 LEU A O 1
ATOM 857 N N . ILE A 1 107 ? 13.941 -8.257 9.185 1.00 85.62 107 ILE A N 1
ATOM 858 C CA . ILE A 1 107 ? 14.104 -9.033 7.947 1.00 85.62 107 ILE A CA 1
ATOM 859 C C . ILE A 1 107 ? 15.572 -9.413 7.746 1.00 85.62 107 ILE A C 1
ATOM 861 O O . ILE A 1 107 ? 15.851 -10.585 7.493 1.00 85.62 107 ILE A O 1
ATOM 865 N N . LYS A 1 108 ? 16.492 -8.456 7.929 1.00 83.50 108 LYS A N 1
ATOM 866 C CA . LYS A 1 108 ? 17.943 -8.687 7.854 1.00 83.50 108 LYS A CA 1
ATOM 867 C C . LYS A 1 108 ? 18.405 -9.746 8.856 1.00 83.50 108 LYS A C 1
ATOM 869 O O . LYS A 1 108 ? 18.997 -10.742 8.452 1.00 83.50 108 LYS A O 1
ATOM 874 N N . GLN A 1 109 ? 18.036 -9.591 10.129 1.00 81.88 109 GLN A N 1
ATOM 875 C CA . GLN A 1 109 ? 18.424 -10.518 11.202 1.00 81.88 109 GLN A CA 1
ATOM 876 C C . GLN A 1 109 ? 17.951 -11.950 10.944 1.00 81.88 109 GLN A C 1
ATOM 878 O O . GLN A 1 109 ? 18.744 -12.883 11.018 1.00 81.88 109 GLN A O 1
ATOM 883 N N . LYS A 1 110 ? 16.676 -12.133 10.571 1.00 81.44 110 LYS A N 1
ATOM 884 C CA . LYS A 1 110 ? 16.136 -13.468 10.275 1.00 81.44 110 LYS A CA 1
ATOM 885 C C . LYS A 1 110 ? 16.920 -14.162 9.154 1.00 81.44 110 LYS A C 1
ATOM 887 O O . LYS A 1 110 ? 17.140 -15.368 9.211 1.00 81.44 110 LYS A O 1
ATOM 892 N N . ARG A 1 111 ? 17.356 -13.407 8.144 1.00 76.56 111 ARG A N 1
ATOM 893 C CA . ARG A 1 111 ? 18.112 -13.966 7.019 1.00 76.56 111 ARG A CA 1
ATOM 894 C C . ARG A 1 111 ? 19.556 -14.291 7.388 1.00 76.56 111 ARG A C 1
ATOM 896 O O . ARG A 1 111 ? 20.066 -15.313 6.947 1.00 76.56 111 ARG A O 1
ATOM 903 N N . GLU A 1 112 ? 20.198 -13.481 8.223 1.00 78.81 112 GLU A N 1
ATOM 904 C CA . GLU A 1 112 ? 21.521 -13.797 8.778 1.00 78.81 112 GLU A CA 1
ATOM 905 C C . GLU A 1 112 ? 21.480 -15.080 9.627 1.00 78.81 112 GLU A C 1
ATOM 907 O O . GLU A 1 112 ? 22.371 -15.923 9.519 1.00 78.81 112 GLU A O 1
ATOM 912 N N . GLU A 1 113 ? 20.413 -15.285 10.405 1.00 75.88 113 GLU A N 1
ATOM 913 C CA . GLU A 1 113 ? 20.177 -16.523 11.160 1.00 75.88 113 GLU A CA 1
ATOM 914 C C . GLU A 1 113 ? 19.979 -17.741 10.234 1.00 75.88 113 GLU A C 1
ATOM 916 O O . GLU A 1 113 ? 20.570 -18.804 10.462 1.00 75.88 113 GLU A O 1
ATOM 921 N N . GLU A 1 114 ? 19.198 -17.597 9.159 1.00 70.75 114 GLU A N 1
ATOM 922 C CA . GLU A 1 114 ? 18.956 -18.653 8.163 1.00 70.75 114 GLU A CA 1
ATOM 923 C C . GLU A 1 114 ? 20.212 -18.973 7.323 1.00 70.75 114 GLU A C 1
ATOM 925 O O . GLU A 1 114 ? 20.536 -20.147 7.112 1.00 70.75 114 GLU A O 1
ATOM 930 N N . GLY A 1 115 ? 20.975 -17.957 6.909 1.00 60.91 115 GLY A N 1
ATOM 931 C CA . GLY A 1 115 ? 22.224 -18.103 6.152 1.00 60.91 115 GLY A CA 1
ATOM 932 C C . GLY A 1 115 ? 23.377 -18.668 6.990 1.00 60.91 115 GLY A C 1
ATOM 933 O O . GLY A 1 115 ? 24.136 -19.519 6.521 1.00 60.91 115 GLY A O 1
ATOM 934 N N . SER A 1 116 ? 23.470 -18.279 8.264 1.00 56.12 116 SER A N 1
ATOM 935 C CA . SER A 1 116 ? 24.424 -18.855 9.221 1.00 56.12 116 SER A CA 1
ATOM 936 C C . SER A 1 116 ? 24.110 -20.331 9.500 1.00 56.12 116 SER A C 1
ATOM 938 O O . SER A 1 116 ? 24.997 -21.184 9.514 1.00 56.12 116 SER A O 1
ATOM 940 N N . SER A 1 117 ? 22.828 -20.693 9.591 1.00 52.25 117 SER A N 1
ATOM 941 C CA . SER A 1 117 ? 22.407 -22.091 9.757 1.00 52.25 117 SER A CA 1
ATOM 942 C C . SER A 1 117 ? 22.796 -22.987 8.565 1.00 52.25 117 SER A C 1
ATOM 944 O O . SER A 1 117 ? 23.124 -24.164 8.755 1.00 52.25 117 SER A O 1
ATOM 946 N N . GLN A 1 118 ? 22.833 -22.447 7.341 1.00 46.47 118 GLN A N 1
ATOM 947 C CA . GLN A 1 118 ? 23.312 -23.169 6.152 1.00 46.47 118 GLN A CA 1
ATOM 948 C C . GLN A 1 118 ? 24.843 -23.322 6.109 1.00 46.47 118 GLN A C 1
ATOM 950 O O . GLN A 1 118 ? 25.332 -24.374 5.682 1.00 46.47 118 GLN A O 1
ATOM 955 N N . SER A 1 119 ? 25.612 -22.346 6.602 1.00 41.44 119 SER A N 1
ATOM 956 C CA . SER A 1 119 ? 27.081 -22.431 6.639 1.00 41.44 119 SER A CA 1
ATOM 957 C C . SER A 1 119 ? 27.592 -23.433 7.691 1.00 41.44 119 SER A C 1
ATOM 959 O O . SER A 1 119 ? 28.515 -24.205 7.407 1.00 41.44 119 SER A O 1
ATOM 961 N N . TYR A 1 120 ? 26.927 -23.550 8.850 1.00 45.06 120 TYR A N 1
ATOM 962 C CA . TYR A 1 120 ? 27.212 -24.605 9.839 1.00 45.06 120 TYR A CA 1
ATOM 963 C C . TYR A 1 120 ? 26.915 -26.022 9.312 1.00 45.06 120 TYR A C 1
ATOM 965 O O . TYR A 1 120 ? 27.658 -26.964 9.606 1.00 45.06 120 TYR A O 1
ATOM 973 N N . SER A 1 121 ? 25.873 -26.180 8.490 1.00 47.59 121 SER A N 1
ATOM 974 C CA . SER A 1 121 ? 25.545 -27.444 7.809 1.00 47.59 121 SER A CA 1
ATOM 975 C C . SER A 1 121 ? 26.653 -27.877 6.831 1.00 47.59 121 SER A C 1
ATOM 977 O O . SER A 1 121 ? 27.073 -29.042 6.824 1.00 47.59 121 SER A O 1
ATOM 979 N N . MET A 1 122 ? 27.216 -26.934 6.066 1.00 39.06 122 MET A N 1
ATOM 980 C CA . MET A 1 122 ? 28.323 -27.223 5.146 1.00 39.06 122 MET A CA 1
ATOM 981 C C . MET A 1 122 ? 29.641 -27.538 5.875 1.00 39.06 122 MET A C 1
ATOM 983 O O . MET A 1 122 ? 30.351 -28.459 5.467 1.00 39.06 122 MET A O 1
ATOM 987 N N . MET A 1 123 ? 29.939 -26.879 7.003 1.00 39.28 123 MET A N 1
ATOM 988 C CA . MET A 1 123 ? 31.128 -27.196 7.816 1.00 39.28 123 MET A CA 1
ATOM 989 C C . MET A 1 123 ? 31.037 -28.545 8.550 1.00 39.28 123 MET A C 1
ATOM 991 O O . MET A 1 123 ? 32.060 -29.198 8.772 1.00 39.28 123 MET A O 1
ATOM 995 N N . SER A 1 124 ? 29.831 -29.026 8.872 1.00 46.44 124 SER A N 1
ATOM 996 C CA . SER A 1 124 ? 29.634 -30.363 9.456 1.00 46.44 124 SER A CA 1
ATOM 997 C C . SER A 1 124 ? 30.009 -31.498 8.493 1.00 46.44 124 SER A C 1
ATOM 999 O O . SER A 1 124 ? 30.308 -32.607 8.938 1.00 46.44 124 SER A O 1
ATOM 1001 N N . SER A 1 125 ? 30.016 -31.239 7.184 1.00 47.97 125 SER A N 1
ATOM 1002 C CA . SER A 1 125 ? 30.264 -32.255 6.152 1.00 47.97 125 SER A CA 1
ATOM 1003 C C . SER A 1 125 ? 31.754 -32.571 5.942 1.00 47.97 125 SER A C 1
ATOM 1005 O O . SER A 1 125 ? 32.085 -33.545 5.268 1.00 47.97 125 SER A O 1
ATOM 1007 N N . GLN A 1 126 ? 32.662 -31.786 6.538 1.00 51.47 126 GLN A N 1
ATOM 1008 C CA . GLN A 1 126 ? 34.120 -31.994 6.477 1.00 51.47 126 GLN A CA 1
ATOM 1009 C C . GLN A 1 126 ? 34.760 -32.322 7.837 1.00 51.47 126 GLN A C 1
ATOM 1011 O O . GLN A 1 126 ? 35.972 -32.534 7.919 1.00 51.47 126 GLN A O 1
ATOM 1016 N N . MET A 1 127 ? 33.974 -32.413 8.914 1.00 48.88 127 MET A N 1
ATOM 1017 C CA . MET A 1 127 ? 34.489 -32.810 10.225 1.00 48.88 127 MET A CA 1
ATOM 1018 C C . MET A 1 127 ? 34.889 -34.296 10.221 1.00 48.88 127 MET A C 1
ATOM 1020 O O . MET A 1 127 ? 34.067 -35.159 9.898 1.00 48.88 127 MET A O 1
ATOM 1024 N N . PRO A 1 128 ? 36.133 -34.648 10.599 1.00 55.94 128 PRO A N 1
ATOM 1025 C CA . PRO A 1 128 ? 36.539 -36.042 10.651 1.00 55.94 128 PRO A CA 1
ATOM 1026 C C . PRO A 1 128 ? 35.746 -36.791 11.729 1.00 55.94 128 PRO A C 1
ATOM 1028 O O . PRO A 1 128 ? 35.715 -36.394 12.893 1.00 55.94 128 PRO A O 1
ATOM 1031 N N . VAL A 1 129 ? 35.129 -37.907 11.334 1.00 57.34 129 VAL A N 1
ATOM 1032 C CA . VAL A 1 129 ? 34.288 -38.734 12.209 1.00 57.34 129 VAL A CA 1
ATOM 1033 C C . VAL A 1 129 ? 35.074 -39.186 13.444 1.00 57.34 129 VAL A C 1
ATOM 1035 O O . VAL A 1 129 ? 36.105 -39.868 13.350 1.00 57.34 129 VAL A O 1
ATOM 1038 N N . MET A 1 130 ? 34.567 -38.801 14.616 1.00 62.97 130 MET A N 1
ATOM 1039 C CA . MET A 1 130 ? 35.173 -39.110 15.907 1.00 62.97 130 MET A CA 1
ATOM 1040 C C . MET A 1 130 ? 34.883 -40.551 16.326 1.00 62.97 130 MET A C 1
ATOM 1042 O O . MET A 1 130 ? 33.814 -41.107 16.069 1.00 62.97 130 MET A O 1
ATOM 1046 N N . CYS A 1 131 ? 35.846 -41.171 17.002 1.00 66.56 131 CYS A N 1
ATOM 1047 C CA . CYS A 1 131 ? 35.672 -42.504 17.556 1.00 66.56 131 CYS A CA 1
ATOM 1048 C C . CYS A 1 131 ? 34.638 -42.475 18.690 1.00 66.56 131 CYS A C 1
ATOM 1050 O O . CYS A 1 131 ? 34.845 -41.800 19.698 1.00 66.56 131 CYS A O 1
ATOM 1052 N N . ARG A 1 132 ? 33.569 -43.273 18.569 1.00 60.34 132 ARG A N 1
ATOM 1053 C CA . ARG A 1 132 ? 32.498 -43.399 19.578 1.00 60.34 132 ARG A CA 1
ATOM 1054 C C . ARG A 1 132 ? 33.006 -43.762 20.980 1.00 60.34 132 ARG A C 1
ATOM 1056 O O . ARG A 1 132 ? 32.374 -43.408 21.966 1.00 60.34 132 ARG A O 1
ATOM 1063 N N . TYR A 1 133 ? 34.139 -44.460 21.069 1.00 55.31 133 TYR A N 1
ATOM 1064 C CA . TYR A 1 133 ? 34.741 -44.883 22.338 1.00 55.31 133 TYR A CA 1
ATOM 1065 C C . TYR A 1 133 ? 35.745 -43.865 22.906 1.00 55.31 133 TYR A C 1
ATOM 1067 O O . TYR A 1 133 ? 36.271 -44.079 23.996 1.00 55.31 133 TYR A O 1
ATOM 1075 N N . GLY A 1 134 ? 36.013 -42.761 22.196 1.00 68.19 134 GLY A N 1
ATOM 1076 C CA . GLY A 1 134 ? 36.849 -41.655 22.667 1.00 68.19 134 GLY A CA 1
ATOM 1077 C C . GLY A 1 134 ? 38.176 -42.119 23.274 1.00 68.19 134 GLY A C 1
ATOM 1078 O O . GLY A 1 134 ? 38.903 -42.916 22.683 1.00 68.19 134 GLY A O 1
ATOM 1079 N N . ARG A 1 135 ? 38.482 -41.646 24.486 1.00 65.38 135 ARG A N 1
ATOM 1080 C CA . ARG A 1 135 ? 39.698 -42.019 25.234 1.00 65.38 135 ARG A CA 1
ATOM 1081 C C . ARG A 1 135 ? 39.698 -43.453 25.778 1.00 65.38 135 ARG A C 1
ATOM 1083 O O . ARG A 1 135 ? 40.748 -43.933 26.186 1.00 65.38 135 ARG A O 1
ATOM 1090 N N . ALA A 1 136 ? 38.552 -44.132 25.774 1.00 62.47 136 ALA A N 1
ATOM 1091 C CA . ALA A 1 136 ? 38.410 -45.525 26.197 1.00 62.47 136 ALA A CA 1
ATOM 1092 C C . ALA A 1 136 ? 38.588 -46.522 25.031 1.00 62.47 136 ALA A C 1
ATOM 1094 O O . ALA A 1 136 ? 38.413 -47.727 25.208 1.00 62.47 136 ALA A O 1
ATOM 1095 N N . CYS A 1 137 ? 38.929 -46.045 23.827 1.00 66.62 137 CYS A N 1
ATOM 1096 C CA . CYS A 1 137 ? 39.186 -46.899 22.673 1.00 66.62 137 CYS A CA 1
ATOM 1097 C C . CYS A 1 137 ? 40.498 -47.684 22.842 1.00 66.62 137 CYS A C 1
ATOM 1099 O O . CYS A 1 137 ? 41.590 -47.126 22.762 1.00 66.62 137 CYS A O 1
ATOM 1101 N N . THR A 1 138 ? 40.400 -49.001 23.016 1.00 73.56 138 THR A N 1
ATOM 1102 C CA . THR A 1 138 ? 41.552 -49.904 23.203 1.00 73.56 138 THR A CA 1
ATOM 1103 C C . THR A 1 138 ? 42.087 -50.498 21.892 1.00 73.56 138 THR A C 1
ATOM 1105 O O . THR A 1 138 ? 43.059 -51.258 21.893 1.00 73.56 138 THR A O 1
ATOM 1108 N N . ARG A 1 139 ? 41.480 -50.157 20.745 1.00 64.56 139 ARG A N 1
ATOM 1109 C CA . ARG A 1 139 ? 41.819 -50.723 19.431 1.00 64.56 139 ARG A CA 1
ATOM 1110 C C . ARG A 1 139 ? 43.078 -50.063 18.858 1.00 64.56 139 ARG A C 1
ATOM 1112 O O . ARG A 1 139 ? 43.030 -48.933 18.369 1.00 64.56 139 ARG A O 1
ATOM 1119 N N . LYS A 1 140 ? 44.201 -50.789 18.867 1.00 63.25 140 LYS A N 1
ATOM 1120 C CA . LYS A 1 140 ? 45.448 -50.359 18.210 1.00 63.25 140 LYS A CA 1
ATOM 1121 C C . LYS A 1 140 ? 45.196 -50.194 16.701 1.00 63.25 140 LYS A C 1
ATOM 1123 O O . LYS A 1 140 ? 44.834 -51.159 16.036 1.00 63.25 140 LYS A O 1
ATOM 1128 N N . GLY A 1 141 ? 45.329 -48.968 16.182 1.00 63.25 141 GLY A N 1
ATOM 1129 C CA . GLY A 1 141 ? 45.081 -48.634 14.768 1.00 63.25 141 GLY A CA 1
ATOM 1130 C C . GLY A 1 141 ? 43.641 -48.229 14.407 1.00 63.25 141 GLY A C 1
ATOM 1131 O O . GLY A 1 141 ? 43.204 -48.469 13.285 1.00 63.25 141 GLY A O 1
ATOM 1132 N N . CYS A 1 142 ? 42.871 -47.647 15.335 1.00 66.75 142 CYS A N 1
ATOM 1133 C CA . CYS A 1 142 ? 41.516 -47.155 15.047 1.00 66.75 142 CYS A CA 1
ATOM 1134 C C . CYS A 1 142 ? 41.483 -46.149 13.873 1.00 66.75 142 CYS A C 1
ATOM 1136 O O . CYS A 1 142 ? 42.237 -45.179 13.861 1.00 66.75 142 CYS A O 1
ATOM 1138 N N . ARG A 1 143 ? 40.564 -46.356 12.917 1.00 58.06 143 ARG A N 1
ATOM 1139 C CA . ARG A 1 143 ? 40.370 -45.503 11.726 1.00 58.06 143 ARG A CA 1
ATOM 1140 C C . ARG A 1 143 ? 39.646 -44.177 12.026 1.00 58.06 143 ARG A C 1
ATOM 1142 O O . ARG A 1 143 ? 39.627 -43.291 11.178 1.00 58.06 143 ARG A O 1
ATOM 1149 N N . PHE A 1 144 ? 39.056 -44.043 13.214 1.00 63.16 144 PHE A N 1
ATOM 1150 C CA . PHE A 1 144 ? 38.314 -42.859 13.658 1.00 63.16 144 PHE A CA 1
ATOM 1151 C C . PHE A 1 144 ? 39.171 -41.995 14.590 1.00 63.16 144 PHE A C 1
ATOM 1153 O O . PHE A 1 144 ? 39.993 -42.524 15.341 1.00 63.16 144 PHE A O 1
ATOM 1160 N N . ARG A 1 145 ? 38.993 -40.669 14.544 1.00 65.75 145 ARG A N 1
ATOM 1161 C CA . ARG A 1 145 ? 39.855 -39.721 15.275 1.00 65.75 145 ARG A CA 1
ATOM 1162 C C . ARG A 1 145 ? 39.557 -39.712 16.774 1.00 65.75 145 ARG A C 1
ATOM 1164 O O . ARG A 1 145 ? 38.409 -39.890 17.186 1.00 65.75 145 ARG A O 1
ATOM 1171 N N . HIS A 1 146 ? 40.589 -39.478 17.585 1.00 68.62 146 HIS A N 1
ATOM 1172 C CA . HIS A 1 146 ? 40.462 -39.331 19.036 1.00 68.62 146 HIS A CA 1
ATOM 1173 C C . HIS A 1 146 ? 40.791 -37.902 19.480 1.00 68.62 146 HIS A C 1
ATOM 1175 O O . HIS A 1 146 ? 41.391 -37.115 18.756 1.00 68.62 146 HIS A O 1
ATOM 1181 N N . GLU A 1 147 ? 40.398 -37.554 20.701 1.00 56.50 147 GLU A N 1
ATOM 1182 C CA . GLU A 1 147 ? 40.450 -36.188 21.242 1.00 56.50 147 GLU A CA 1
ATOM 1183 C C . GLU A 1 147 ? 41.860 -35.554 21.240 1.00 56.50 147 GLU A C 1
ATOM 1185 O O . GLU A 1 147 ? 42.011 -34.341 21.100 1.00 56.50 147 GLU A O 1
ATOM 1190 N N . THR A 1 148 ? 42.915 -36.369 21.323 1.00 57.31 148 THR A N 1
ATOM 1191 C CA . THR A 1 148 ? 44.314 -35.923 21.196 1.00 57.31 148 THR A CA 1
ATOM 1192 C C . THR A 1 148 ? 44.677 -35.446 19.786 1.00 57.31 148 THR A C 1
ATOM 1194 O O . THR A 1 148 ? 45.581 -34.623 19.635 1.00 57.31 148 THR A O 1
ATOM 1197 N N . ASP A 1 149 ? 43.965 -35.923 18.764 1.00 56.75 149 ASP A N 1
ATOM 1198 C CA . ASP A 1 149 ? 44.153 -35.541 17.360 1.00 56.75 149 ASP A CA 1
ATOM 1199 C C . ASP A 1 149 ? 43.414 -34.237 17.025 1.00 56.75 149 ASP A C 1
ATOM 1201 O O . ASP A 1 149 ? 43.878 -33.462 16.188 1.00 56.75 149 ASP A O 1
ATOM 1205 N N . LEU A 1 150 ? 42.313 -33.952 17.733 1.00 53.28 150 LEU A N 1
ATOM 1206 C CA . LEU A 1 150 ? 41.501 -32.743 17.563 1.00 53.28 150 LEU A CA 1
ATOM 1207 C C . LEU A 1 150 ? 42.283 -31.477 17.946 1.00 53.28 150 LEU A C 1
ATOM 1209 O O . LEU A 1 150 ? 42.245 -30.483 17.227 1.00 53.28 150 LEU A O 1
ATOM 1213 N N . LYS A 1 151 ? 43.082 -31.533 19.024 1.00 51.84 151 LYS A N 1
ATOM 1214 C CA . LYS A 1 151 ? 43.969 -30.420 19.410 1.00 51.84 151 LYS A CA 1
ATOM 1215 C C . LYS A 1 151 ? 45.003 -30.106 18.328 1.00 51.84 151 LYS A C 1
ATOM 1217 O O . LYS A 1 151 ? 45.263 -28.938 18.075 1.00 51.84 151 LYS A O 1
ATOM 1222 N N . ARG A 1 152 ? 45.568 -31.117 17.656 1.00 51.69 152 ARG A N 1
ATOM 1223 C CA . ARG A 1 152 ? 46.525 -30.888 16.555 1.00 51.69 152 ARG A CA 1
ATOM 1224 C C . ARG A 1 152 ? 45.850 -30.342 15.303 1.00 51.69 152 ARG A C 1
ATOM 1226 O O . ARG A 1 152 ? 46.456 -29.518 14.633 1.00 51.69 152 ARG A O 1
ATOM 1233 N N . TYR A 1 153 ? 44.625 -30.776 15.005 1.00 52.47 153 TYR A N 1
ATOM 1234 C CA . TYR A 1 153 ? 43.837 -30.258 13.884 1.00 52.47 153 TYR A CA 1
ATOM 1235 C C . TYR A 1 153 ? 43.493 -28.771 14.075 1.00 52.47 153 TYR A C 1
ATOM 1237 O O . TYR A 1 153 ? 43.780 -27.959 13.201 1.00 52.47 153 TYR A O 1
ATOM 1245 N N . LEU A 1 154 ? 43.004 -28.401 15.264 1.00 54.34 154 LEU A N 1
ATOM 1246 C CA . LEU A 1 154 ? 42.667 -27.015 15.607 1.00 54.34 154 LEU A CA 1
ATOM 1247 C C . LEU A 1 154 ? 43.903 -26.103 15.667 1.00 54.34 154 LEU A C 1
ATOM 1249 O O . LEU A 1 154 ? 43.840 -24.965 15.222 1.00 54.34 154 LEU A O 1
ATOM 1253 N N . ILE A 1 155 ? 45.050 -26.597 16.152 1.00 53.75 155 ILE A N 1
ATOM 1254 C CA . ILE A 1 155 ? 46.317 -25.837 16.139 1.00 53.75 155 ILE A CA 1
ATOM 1255 C C . ILE A 1 155 ? 46.834 -25.622 14.706 1.00 53.75 155 ILE A C 1
ATOM 1257 O O . ILE A 1 155 ? 47.480 -24.612 14.439 1.00 53.75 155 ILE A O 1
ATOM 1261 N N . LYS A 1 156 ? 46.554 -26.551 13.782 1.00 49.69 156 LYS A N 1
ATOM 1262 C CA . LYS A 1 156 ? 46.959 -26.428 12.377 1.00 49.69 156 LYS A CA 1
ATOM 1263 C C . LYS A 1 156 ? 46.140 -25.359 11.644 1.00 49.69 156 LYS A C 1
ATOM 1265 O O . LYS A 1 156 ? 46.740 -24.564 10.938 1.00 49.69 156 LYS A O 1
ATOM 1270 N N . GLN A 1 157 ? 44.830 -25.284 11.903 1.00 49.25 157 GLN A N 1
ATOM 1271 C CA . GLN A 1 157 ? 43.967 -24.213 11.378 1.00 49.25 157 GLN A CA 1
ATOM 1272 C C . GLN A 1 157 ? 44.293 -22.845 11.998 1.00 49.25 157 GLN A C 1
ATOM 1274 O O . GLN A 1 157 ? 44.378 -21.853 11.286 1.00 49.25 157 GLN A O 1
ATOM 1279 N N . LYS A 1 158 ? 44.614 -22.791 13.299 1.00 43.56 158 LYS A N 1
ATOM 1280 C CA . LYS A 1 158 ? 44.987 -21.532 13.969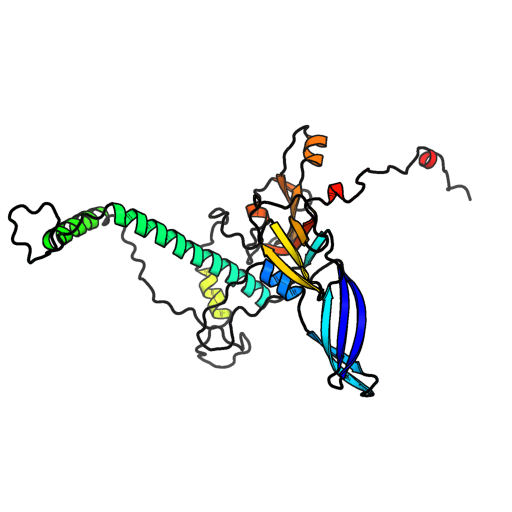 1.00 43.56 158 LYS A CA 1
ATOM 1281 C C . LYS A 1 158 ? 46.284 -20.899 13.444 1.00 43.56 158 LYS A C 1
ATOM 1283 O O . LYS A 1 158 ? 46.454 -19.695 13.557 1.00 43.56 158 LYS A O 1
ATOM 1288 N N . ARG A 1 159 ? 47.193 -21.691 12.859 1.00 40.06 159 ARG A N 1
ATOM 1289 C CA . ARG A 1 159 ? 48.426 -21.187 12.222 1.00 40.06 159 ARG A CA 1
ATOM 1290 C C . ARG A 1 159 ? 48.211 -20.641 10.808 1.00 40.06 159 ARG A C 1
ATOM 1292 O O . ARG A 1 159 ? 49.099 -19.963 10.306 1.00 40.06 159 ARG A O 1
ATOM 1299 N N . GLU A 1 160 ? 47.073 -20.929 10.183 1.00 42.72 160 GLU A N 1
ATOM 1300 C CA . GLU A 1 160 ? 46.703 -20.395 8.865 1.00 42.72 160 GLU A CA 1
ATOM 1301 C C . GLU A 1 160 ? 45.893 -19.082 8.984 1.00 42.72 160 GLU A C 1
ATOM 1303 O O . GLU A 1 160 ? 45.836 -18.318 8.026 1.00 42.72 160 GLU A O 1
ATOM 1308 N N . GLU A 1 161 ? 45.359 -18.758 10.172 1.00 41.28 161 GLU A N 1
ATOM 1309 C CA . GLU A 1 161 ? 44.541 -17.556 10.439 1.00 41.28 161 GLU A CA 1
ATOM 1310 C C . GLU A 1 161 ? 45.284 -16.397 11.149 1.00 41.28 161 GLU A C 1
ATOM 1312 O O . GLU A 1 161 ? 44.764 -15.285 11.221 1.00 41.28 161 GLU A O 1
ATOM 1317 N N . GLU A 1 162 ? 46.526 -16.578 11.618 1.00 35.38 162 GLU A N 1
ATOM 1318 C CA . GLU A 1 162 ? 47.332 -15.527 12.287 1.00 35.38 162 GLU A CA 1
ATOM 1319 C C . GLU A 1 162 ? 47.936 -14.473 11.315 1.00 35.38 162 GLU A C 1
ATOM 1321 O O . GLU A 1 162 ? 49.011 -13.924 11.555 1.00 35.38 162 GLU A O 1
ATOM 1326 N N . GLY A 1 163 ? 47.238 -14.166 10.214 1.00 32.91 163 GLY A N 1
ATOM 1327 C CA . GLY A 1 163 ? 47.593 -13.126 9.234 1.00 32.91 163 GLY A CA 1
ATOM 1328 C C . GLY A 1 163 ? 46.688 -11.885 9.228 1.00 32.91 163 GLY A C 1
ATOM 1329 O O . GLY A 1 163 ? 46.976 -10.934 8.509 1.00 32.91 163 GLY A O 1
ATOM 1330 N N . SER A 1 164 ? 45.605 -11.854 10.009 1.00 34.81 164 SER A N 1
ATOM 1331 C CA . SER A 1 164 ? 44.706 -10.693 10.086 1.00 34.81 164 SER A CA 1
ATOM 1332 C C . SER A 1 164 ? 43.980 -10.669 11.429 1.00 34.81 164 SER A C 1
ATOM 1334 O O . SER A 1 164 ? 42.898 -11.225 11.602 1.00 34.81 164 SER A O 1
ATOM 1336 N N . SER A 1 165 ? 44.613 -10.045 12.418 1.00 30.47 165 SER A N 1
ATOM 1337 C CA . SER A 1 165 ? 44.016 -9.819 13.732 1.00 30.47 165 SER A CA 1
ATOM 1338 C C . SER A 1 165 ? 43.261 -8.490 13.741 1.00 30.47 165 SER A C 1
ATOM 1340 O O . SER A 1 165 ? 43.875 -7.446 13.938 1.00 30.47 165 SER A O 1
ATOM 1342 N N . GLN A 1 166 ? 41.933 -8.527 13.631 1.00 28.48 166 GLN A N 1
ATOM 1343 C CA . GLN A 1 166 ? 41.064 -7.597 14.358 1.00 28.48 166 GLN A CA 1
ATOM 1344 C C . GLN A 1 166 ? 39.919 -8.383 15.000 1.00 28.48 166 GLN A C 1
ATOM 1346 O O . GLN A 1 166 ? 39.048 -8.951 14.351 1.00 28.48 166 GLN A O 1
ATOM 1351 N N . SER A 1 167 ? 39.990 -8.462 16.324 1.00 26.22 167 SER A N 1
ATOM 1352 C CA . SER A 1 167 ? 39.052 -9.141 17.202 1.00 26.22 167 SER A CA 1
ATOM 1353 C C . SER A 1 167 ? 37.732 -8.374 17.297 1.00 26.22 167 SER A C 1
ATOM 1355 O O . SER A 1 167 ? 37.707 -7.293 17.886 1.00 26.22 167 SER A O 1
ATOM 1357 N N . TYR A 1 168 ? 36.629 -8.957 16.829 1.00 27.06 168 TYR A N 1
ATOM 1358 C CA . TYR A 1 168 ? 35.292 -8.526 17.238 1.00 27.06 168 TYR A CA 1
ATOM 1359 C C . TYR A 1 168 ? 34.810 -9.396 18.400 1.00 27.06 168 TYR A C 1
ATOM 1361 O O . TYR A 1 168 ? 34.530 -10.586 18.273 1.00 27.06 168 TYR A O 1
ATOM 1369 N N . SER A 1 169 ? 34.784 -8.767 19.572 1.00 29.81 169 SER A N 1
ATOM 1370 C CA . SER A 1 169 ? 34.190 -9.273 20.805 1.00 29.81 169 SER A CA 1
ATOM 1371 C C . SER A 1 169 ? 32.698 -9.537 20.593 1.00 29.81 169 SER A C 1
ATOM 1373 O O . SER A 1 169 ? 31.939 -8.603 20.343 1.00 29.81 169 SER A O 1
ATOM 1375 N N . MET A 1 170 ? 32.269 -10.789 20.765 1.00 29.27 170 MET A N 1
ATOM 1376 C CA . MET A 1 170 ? 30.859 -11.156 20.903 1.00 29.27 170 MET A CA 1
ATOM 1377 C C . MET A 1 170 ? 30.234 -10.366 22.062 1.00 29.27 170 MET A C 1
ATOM 1379 O O . MET A 1 170 ? 30.546 -10.625 23.225 1.00 29.27 170 MET A O 1
ATOM 1383 N N . MET A 1 171 ? 29.360 -9.400 21.768 1.00 28.25 171 MET A N 1
ATOM 1384 C CA . MET A 1 171 ? 28.551 -8.745 22.794 1.00 28.25 171 MET A CA 1
ATOM 1385 C C . MET A 1 171 ? 27.159 -9.365 22.862 1.00 28.25 171 MET A C 1
ATOM 1387 O O . MET A 1 171 ? 26.384 -9.364 21.913 1.00 28.25 171 MET A O 1
ATOM 1391 N N . SER A 1 172 ? 26.894 -9.909 24.046 1.00 31.52 172 SER A N 1
ATOM 1392 C CA . SER A 1 172 ? 25.652 -10.497 24.522 1.00 31.52 172 SER A CA 1
ATOM 1393 C C . SER A 1 172 ? 24.424 -9.612 24.278 1.00 31.52 172 SER A C 1
ATOM 1395 O O . SER A 1 172 ? 24.279 -8.537 24.854 1.00 31.52 172 SER A O 1
ATOM 1397 N N . SER A 1 173 ? 23.505 -10.167 23.499 1.00 44.88 173 SER A N 1
ATOM 1398 C CA . SER A 1 173 ? 22.052 -10.003 23.451 1.00 44.88 173 SER A CA 1
ATOM 1399 C C . SER A 1 173 ? 21.398 -9.276 24.639 1.00 44.88 173 SER A C 1
ATOM 1401 O O . SER A 1 173 ? 21.120 -9.882 25.672 1.00 44.88 173 SER A O 1
ATOM 1403 N N . GLN A 1 174 ? 21.064 -7.998 24.449 1.00 39.50 174 GLN A N 1
ATOM 1404 C CA . GLN A 1 174 ? 19.923 -7.305 25.068 1.00 39.50 174 GLN A CA 1
ATOM 1405 C C . GLN A 1 174 ? 19.664 -6.013 24.275 1.00 39.50 174 GLN A C 1
ATOM 1407 O O . GLN A 1 174 ? 20.349 -5.009 24.457 1.00 39.50 174 GLN A O 1
ATOM 1412 N N . MET A 1 175 ? 18.693 -6.047 23.354 1.00 41.97 175 MET A N 1
ATOM 1413 C CA . MET A 1 175 ? 18.282 -4.852 22.609 1.00 41.97 175 MET A CA 1
ATOM 1414 C C . MET A 1 175 ? 17.693 -3.804 23.566 1.00 41.97 175 MET A C 1
ATOM 1416 O O . MET A 1 175 ? 16.896 -4.157 24.443 1.00 41.97 175 MET A O 1
ATOM 1420 N N . PRO A 1 176 ? 18.070 -2.522 23.440 1.00 48.44 176 PRO A N 1
ATOM 1421 C CA . PRO A 1 176 ? 17.744 -1.540 24.456 1.00 48.44 176 PRO A CA 1
ATOM 1422 C C . PRO A 1 176 ? 16.323 -0.975 24.283 1.00 48.44 176 PRO A C 1
ATOM 1424 O O . PRO A 1 176 ? 15.875 -0.651 23.188 1.00 48.44 176 PRO A O 1
ATOM 1427 N N . VAL A 1 177 ? 15.603 -0.849 25.400 1.00 49.53 177 VAL A N 1
ATOM 1428 C CA . VAL A 1 177 ? 14.197 -0.416 25.451 1.00 49.53 177 VAL A CA 1
ATOM 1429 C C . VAL A 1 177 ? 14.096 1.114 25.405 1.00 49.53 177 VAL A C 1
ATOM 1431 O O . VAL A 1 177 ? 14.731 1.807 26.208 1.00 49.53 177 VAL A O 1
ATOM 1434 N N . MET A 1 178 ? 13.270 1.640 24.494 1.00 53.62 178 MET A N 1
ATOM 1435 C CA . MET A 1 178 ? 13.034 3.079 24.321 1.00 53.62 178 MET A CA 1
ATOM 1436 C C . MET A 1 178 ? 12.214 3.688 25.461 1.00 53.62 178 MET A C 1
ATOM 1438 O O . MET A 1 178 ? 11.289 3.079 26.006 1.00 53.62 178 MET A O 1
ATOM 1442 N N . CYS A 1 179 ? 12.548 4.924 25.824 1.00 61.47 179 CYS A N 1
ATOM 1443 C CA . CYS A 1 179 ? 11.825 5.671 26.841 1.00 61.47 179 CYS A CA 1
ATOM 1444 C C . CYS A 1 179 ? 10.459 6.119 26.308 1.00 61.47 179 CYS A C 1
ATOM 1446 O O . CYS A 1 179 ? 10.380 6.904 25.366 1.00 61.47 179 CYS A O 1
ATOM 1448 N N . ARG A 1 180 ? 9.378 5.709 26.986 1.00 54.12 180 ARG A N 1
ATOM 1449 C CA . ARG A 1 180 ? 7.988 6.104 26.677 1.00 54.12 180 ARG A CA 1
ATOM 1450 C C . ARG A 1 180 ? 7.779 7.622 26.573 1.00 54.12 180 ARG A C 1
ATOM 1452 O O . ARG A 1 180 ? 6.856 8.064 25.900 1.00 54.12 180 ARG A O 1
ATOM 1459 N N . TYR A 1 181 ? 8.607 8.408 27.259 1.00 49.75 181 TYR A N 1
ATOM 1460 C CA . TYR A 1 181 ? 8.501 9.867 27.307 1.00 49.75 181 TYR A CA 1
ATOM 1461 C C . TYR A 1 181 ? 9.436 10.581 26.319 1.00 49.75 181 TYR A C 1
ATOM 1463 O O . TYR A 1 181 ? 9.370 11.804 26.221 1.00 49.75 181 TYR A O 1
ATOM 1471 N N . GLY A 1 182 ? 10.289 9.852 25.583 1.00 64.75 182 GLY A N 1
ATOM 1472 C CA . GLY A 1 182 ? 11.173 10.408 24.553 1.00 64.75 182 GLY A CA 1
ATOM 1473 C C . GLY A 1 182 ? 11.910 11.673 25.012 1.00 64.75 182 GLY A C 1
ATOM 1474 O O . GLY A 1 182 ? 12.482 11.708 26.101 1.00 64.75 182 GLY A O 1
ATOM 1475 N N . ARG A 1 183 ? 11.844 12.742 24.210 1.00 60.75 183 ARG A N 1
ATOM 1476 C CA . ARG A 1 183 ? 12.451 14.052 24.526 1.00 60.75 183 ARG A CA 1
ATOM 1477 C C . ARG A 1 183 ? 11.802 14.805 25.692 1.00 60.75 183 ARG A C 1
ATOM 1479 O O . ARG A 1 183 ? 12.395 15.748 26.201 1.00 60.75 183 ARG A O 1
ATOM 1486 N N . ALA A 1 184 ? 10.605 14.406 26.115 1.00 59.06 184 ALA A N 1
ATOM 1487 C CA . ALA A 1 184 ? 9.921 14.978 27.273 1.00 59.06 184 ALA A CA 1
ATOM 1488 C C . ALA A 1 184 ? 10.325 14.294 28.595 1.00 59.06 184 ALA A C 1
ATOM 1490 O O . ALA A 1 184 ? 9.806 14.638 29.657 1.00 59.06 184 ALA A O 1
ATOM 1491 N N . CYS A 1 185 ? 11.242 13.319 28.559 1.00 62.78 185 CYS A N 1
ATOM 1492 C CA . CYS A 1 185 ? 11.769 12.682 29.759 1.00 62.78 185 CYS A CA 1
ATOM 1493 C C . CYS A 1 185 ? 12.674 13.647 30.543 1.00 62.78 185 CYS A C 1
ATOM 1495 O O . CYS A 1 185 ? 13.781 13.973 30.124 1.00 62.78 185 CYS A O 1
ATOM 1497 N N . THR A 1 186 ? 12.230 14.063 31.727 1.00 74.50 186 THR A N 1
ATOM 1498 C CA . THR A 1 186 ? 12.983 14.961 32.622 1.00 74.50 186 THR A CA 1
ATOM 1499 C C . THR A 1 186 ? 13.867 14.216 33.631 1.00 74.50 186 THR A C 1
ATOM 1501 O O . THR A 1 186 ? 14.559 14.835 34.444 1.00 74.50 186 THR A O 1
ATOM 1504 N N . ARG A 1 187 ? 13.867 12.874 33.603 1.00 61.50 187 ARG A N 1
ATOM 1505 C CA . ARG A 1 187 ? 14.605 12.037 34.557 1.00 61.50 187 ARG A CA 1
ATOM 1506 C C . ARG A 1 187 ? 16.091 11.987 34.194 1.00 61.50 187 ARG A C 1
ATOM 1508 O O . ARG A 1 187 ? 16.490 11.271 33.276 1.00 61.50 187 ARG A O 1
ATOM 1515 N N . LYS A 1 188 ? 16.920 12.699 34.961 1.00 62.38 188 LYS A N 1
ATOM 1516 C CA . LYS A 1 188 ? 18.387 12.622 34.854 1.00 62.38 188 LYS A CA 1
ATOM 1517 C C . LYS A 1 188 ? 18.851 11.184 35.142 1.00 62.38 188 LYS A C 1
ATOM 1519 O O . LYS A 1 188 ? 18.551 10.651 36.207 1.00 62.38 188 LYS A O 1
ATOM 1524 N N . GLY A 1 189 ? 19.533 10.554 34.181 1.00 60.97 189 GLY A N 1
ATOM 1525 C CA . GLY A 1 189 ? 19.994 9.159 34.280 1.00 60.97 189 GLY A CA 1
ATOM 1526 C C . GLY A 1 189 ? 18.916 8.097 34.014 1.00 60.97 189 GLY A C 1
ATOM 1527 O O . GLY A 1 189 ? 18.890 7.064 34.682 1.00 60.97 189 GLY A O 1
ATOM 1528 N N . CYS A 1 190 ? 17.981 8.346 33.091 1.00 63.47 190 CYS A N 1
ATOM 1529 C CA . CYS A 1 190 ? 16.978 7.348 32.702 1.00 63.47 190 CYS A CA 1
ATOM 1530 C C . CYS A 1 190 ? 17.631 6.049 32.190 1.00 63.47 190 CYS A C 1
ATOM 1532 O O . CYS A 1 190 ? 18.556 6.090 31.388 1.00 63.47 190 CYS A O 1
ATOM 1534 N N . ARG A 1 191 ? 17.103 4.892 32.614 1.00 52.53 191 ARG A N 1
ATOM 1535 C CA . ARG A 1 191 ? 17.565 3.556 32.183 1.00 52.53 191 ARG A CA 1
ATOM 1536 C C . ARG A 1 191 ? 17.040 3.147 30.794 1.00 52.53 191 ARG A C 1
ATOM 1538 O O . ARG A 1 191 ? 17.457 2.123 30.264 1.00 52.53 191 ARG A O 1
ATOM 1545 N N . PHE A 1 192 ? 16.113 3.922 30.231 1.00 56.38 192 PHE A N 1
ATOM 1546 C CA . PHE A 1 192 ? 15.521 3.709 28.909 1.00 56.38 192 PHE A CA 1
ATOM 1547 C C . PHE A 1 192 ? 16.129 4.694 27.898 1.00 56.38 192 PHE A C 1
ATOM 1549 O O . PHE A 1 192 ? 16.403 5.837 28.266 1.00 56.38 192 PHE A O 1
ATOM 1556 N N . ARG A 1 193 ? 16.336 4.261 26.648 1.00 65.06 193 ARG A N 1
ATOM 1557 C CA . ARG A 1 193 ? 17.036 5.031 25.596 1.00 65.06 193 ARG A CA 1
ATOM 1558 C C . ARG A 1 193 ? 16.241 6.262 25.143 1.00 65.06 193 ARG A C 1
ATOM 1560 O O . ARG A 1 193 ? 15.007 6.214 25.103 1.00 65.06 193 ARG A O 1
ATOM 1567 N N . HIS A 1 194 ? 16.940 7.328 24.745 1.00 65.06 194 HIS A N 1
ATOM 1568 C CA . HIS A 1 194 ? 16.343 8.525 24.144 1.00 65.06 194 HIS A CA 1
ATOM 1569 C C . HIS A 1 194 ? 16.893 8.815 22.741 1.00 65.06 194 HIS A C 1
ATOM 1571 O O . HIS A 1 194 ? 17.951 8.343 22.339 1.00 65.06 194 HIS A O 1
ATOM 1577 N N . GLU A 1 195 ? 16.173 9.652 21.997 1.00 53.62 195 GLU A N 1
ATOM 1578 C CA . GLU A 1 195 ? 16.446 10.003 20.596 1.00 53.62 195 GLU A CA 1
ATOM 1579 C C . GLU A 1 195 ? 17.834 10.641 20.359 1.00 53.62 195 GLU A C 1
ATOM 1581 O O . GLU A 1 195 ? 18.406 10.518 19.279 1.00 53.62 195 GLU A O 1
ATOM 1586 N N . THR A 1 196 ? 18.405 11.307 21.367 1.00 55.84 196 THR A N 1
ATOM 1587 C CA . THR A 1 196 ? 19.773 11.855 21.329 1.00 55.84 196 THR A CA 1
ATOM 1588 C C . THR A 1 196 ? 20.851 10.778 21.368 1.00 55.84 196 THR A C 1
ATOM 1590 O O . THR A 1 196 ? 21.890 10.953 20.738 1.00 55.84 196 THR A O 1
ATOM 1593 N N . ASP A 1 197 ? 20.588 9.659 22.045 1.00 53.22 197 ASP A N 1
ATOM 1594 C CA . ASP A 1 197 ? 21.531 8.541 22.162 1.00 53.22 197 ASP A CA 1
ATOM 1595 C C . ASP A 1 197 ? 21.615 7.773 20.828 1.00 53.22 197 ASP A C 1
ATOM 1597 O O . ASP A 1 197 ? 22.681 7.317 20.428 1.00 53.22 197 ASP A O 1
ATOM 1601 N N . LEU A 1 198 ? 20.500 7.718 20.088 1.00 50.91 198 LEU A N 1
ATOM 1602 C CA . LEU A 1 198 ? 20.403 7.109 18.756 1.00 50.91 198 LEU A CA 1
ATOM 1603 C C . LEU A 1 198 ? 21.129 7.908 17.671 1.00 50.91 198 LEU A C 1
ATOM 1605 O O . LEU A 1 198 ? 21.761 7.317 16.802 1.00 50.91 198 LEU A O 1
ATOM 1609 N N . LYS A 1 199 ? 21.070 9.245 17.708 1.00 44.78 199 LYS A N 1
ATOM 1610 C CA . LYS A 1 199 ? 21.781 10.084 16.726 1.00 44.78 199 LYS A CA 1
ATOM 1611 C C . LYS A 1 199 ? 23.301 9.938 16.807 1.00 44.78 199 LYS A C 1
ATOM 1613 O O . LYS A 1 199 ? 23.959 10.102 15.788 1.00 44.78 199 LYS A O 1
ATOM 1618 N N . SER A 1 200 ? 23.834 9.640 17.993 1.00 46.59 200 SER A N 1
ATOM 1619 C CA . SER A 1 200 ? 25.270 9.423 18.185 1.00 46.59 200 SER A CA 1
ATOM 1620 C C . SER A 1 200 ? 25.728 8.077 17.616 1.00 46.59 200 SER A C 1
ATOM 1622 O O . SER A 1 200 ? 26.783 8.024 17.007 1.00 46.59 200 SER A O 1
ATOM 1624 N N . GLU A 1 201 ? 24.933 7.011 17.754 1.00 44.81 201 GLU A N 1
ATOM 1625 C CA . GLU A 1 201 ? 25.283 5.674 17.236 1.00 44.81 201 GLU A CA 1
ATOM 1626 C C . GLU A 1 201 ? 24.981 5.521 15.730 1.00 44.81 201 GLU A C 1
ATOM 1628 O O . GLU A 1 201 ? 25.705 4.830 15.019 1.00 44.81 201 GLU A O 1
ATOM 1633 N N . LEU A 1 202 ? 23.961 6.213 15.204 1.00 44.50 202 LEU A N 1
ATOM 1634 C CA . LEU A 1 202 ? 23.669 6.269 13.761 1.00 44.50 202 LEU A CA 1
ATOM 1635 C C . LEU A 1 202 ? 24.749 7.012 12.959 1.00 44.50 202 LEU A C 1
ATOM 1637 O O . LEU A 1 202 ? 24.858 6.796 11.756 1.00 44.50 202 LEU A O 1
ATOM 1641 N N . ALA A 1 203 ? 25.530 7.879 13.609 1.00 46.34 203 ALA A N 1
ATOM 1642 C CA . ALA A 1 203 ? 26.678 8.540 12.993 1.00 46.34 203 ALA A CA 1
ATOM 1643 C C . ALA A 1 203 ? 27.907 7.615 12.874 1.00 46.34 203 ALA A C 1
ATOM 1645 O O . ALA A 1 203 ? 28.741 7.848 12.003 1.00 46.34 203 ALA A O 1
ATOM 1646 N N . ASP A 1 204 ? 27.984 6.567 13.706 1.00 38.81 204 ASP A N 1
ATOM 1647 C CA . ASP A 1 204 ? 29.097 5.605 13.765 1.00 38.81 204 ASP A CA 1
ATOM 1648 C C . ASP A 1 204 ? 28.787 4.264 13.063 1.00 38.81 204 ASP A C 1
ATOM 1650 O O . ASP A 1 204 ? 29.656 3.397 12.952 1.00 38.81 204 ASP A O 1
ATOM 1654 N N . MET A 1 205 ? 27.562 4.075 12.559 1.00 42.16 205 MET A N 1
ATOM 1655 C CA . MET A 1 205 ? 27.216 2.939 11.697 1.00 42.16 205 MET A CA 1
ATOM 1656 C C . MET A 1 205 ? 27.787 3.167 10.291 1.00 42.16 205 MET A C 1
ATOM 1658 O O . MET A 1 205 ? 27.536 4.222 9.702 1.00 42.16 205 MET A O 1
ATOM 1662 N N . PRO A 1 206 ? 28.521 2.198 9.708 1.00 35.94 206 PRO A N 1
ATOM 1663 C CA . PRO A 1 206 ? 28.986 2.331 8.337 1.00 35.94 206 PRO A CA 1
ATOM 1664 C C . PRO A 1 206 ? 27.773 2.494 7.416 1.00 35.94 206 PRO A C 1
ATOM 1666 O O . PRO A 1 206 ? 26.778 1.777 7.547 1.00 35.94 206 PRO A O 1
ATOM 1669 N N . ALA A 1 207 ? 27.846 3.459 6.498 1.00 39.44 207 ALA A N 1
ATOM 1670 C CA . ALA A 1 207 ? 26.845 3.627 5.456 1.00 39.44 207 ALA A CA 1
ATOM 1671 C C . ALA A 1 207 ? 26.723 2.305 4.687 1.00 39.44 207 ALA A C 1
ATOM 1673 O O . ALA A 1 207 ? 27.659 1.884 4.012 1.00 39.44 207 ALA A O 1
ATOM 1674 N N . VAL A 1 208 ? 25.589 1.624 4.836 1.00 40.12 208 VAL A N 1
ATOM 1675 C CA . VAL A 1 208 ? 25.324 0.387 4.104 1.00 40.12 208 VAL A CA 1
ATOM 1676 C C . VAL A 1 208 ? 25.110 0.766 2.642 1.00 40.12 208 VAL A C 1
ATOM 1678 O O . VAL A 1 208 ? 24.188 1.525 2.330 1.00 40.12 208 VAL A O 1
ATOM 1681 N N . ASN A 1 209 ? 25.974 0.258 1.762 1.00 39.75 209 ASN A N 1
ATOM 1682 C CA . ASN A 1 209 ? 25.789 0.382 0.322 1.00 39.75 209 ASN A CA 1
ATOM 1683 C C . ASN A 1 209 ? 24.464 -0.305 -0.074 1.00 39.75 209 ASN A C 1
ATOM 1685 O O . ASN A 1 209 ? 24.228 -1.442 0.335 1.00 39.75 209 ASN A O 1
ATOM 1689 N N . PRO A 1 210 ? 23.578 0.347 -0.849 1.00 41.25 210 PRO A N 1
ATOM 1690 C CA . PRO A 1 210 ? 22.266 -0.200 -1.210 1.00 41.25 210 PRO A CA 1
ATOM 1691 C C . PRO A 1 210 ? 22.290 -1.403 -2.170 1.00 41.25 210 PRO A C 1
ATOM 1693 O O . PRO A 1 210 ? 21.220 -1.927 -2.473 1.00 41.25 210 PRO A O 1
ATOM 1696 N N . ASP A 1 211 ? 23.469 -1.831 -2.625 1.00 44.53 211 ASP A N 1
ATOM 1697 C CA . ASP A 1 211 ? 23.659 -2.865 -3.651 1.00 44.53 211 ASP A CA 1
ATOM 1698 C C . ASP A 1 211 ? 23.676 -4.307 -3.101 1.00 44.53 211 ASP A C 1
ATOM 1700 O O . ASP A 1 211 ? 23.798 -5.255 -3.872 1.00 44.53 211 ASP A O 1
ATOM 1704 N N . GLU A 1 212 ? 23.585 -4.509 -1.781 1.00 49.91 212 GLU A N 1
ATOM 1705 C CA . GLU A 1 212 ? 24.019 -5.784 -1.187 1.00 49.91 212 GLU A CA 1
ATOM 1706 C C . GLU A 1 212 ? 22.970 -6.899 -1.065 1.00 49.91 212 GLU A C 1
ATOM 1708 O O . GLU A 1 212 ? 23.390 -8.035 -0.859 1.00 49.91 212 GLU A O 1
ATOM 1713 N N . ASP A 1 213 ? 21.653 -6.673 -1.226 1.00 55.09 213 ASP A N 1
ATOM 1714 C CA . ASP A 1 213 ? 20.740 -7.830 -1.298 1.00 55.09 213 ASP A CA 1
ATOM 1715 C C . ASP A 1 213 ? 19.306 -7.583 -1.831 1.00 55.09 213 ASP A C 1
ATOM 1717 O O . ASP A 1 213 ? 18.509 -6.911 -1.164 1.00 55.09 213 ASP A O 1
ATOM 1721 N N . PRO A 1 214 ? 18.916 -8.180 -2.975 1.00 54.25 214 PRO A N 1
ATOM 1722 C CA . PRO A 1 214 ? 17.556 -8.095 -3.512 1.00 54.25 214 PRO A CA 1
ATOM 1723 C C . PRO A 1 214 ? 16.487 -8.837 -2.682 1.00 54.25 214 PRO A C 1
ATOM 1725 O O . PRO A 1 214 ? 15.302 -8.560 -2.861 1.00 54.25 214 PRO A O 1
ATOM 1728 N N . ASP A 1 215 ? 16.854 -9.719 -1.744 1.00 55.28 215 ASP A N 1
ATOM 1729 C CA . ASP A 1 215 ? 15.890 -10.521 -0.965 1.00 55.28 215 ASP A CA 1
ATOM 1730 C C . ASP A 1 215 ? 15.408 -9.843 0.333 1.00 55.28 215 ASP A C 1
ATOM 1732 O O . ASP A 1 215 ? 14.593 -10.398 1.075 1.00 55.28 215 ASP A O 1
ATOM 1736 N N . LEU A 1 216 ? 15.887 -8.635 0.645 1.00 68.44 216 LEU A N 1
ATOM 1737 C CA . LEU A 1 216 ? 15.490 -7.878 1.846 1.00 68.44 216 LEU A CA 1
ATOM 1738 C C . LEU A 1 216 ? 14.247 -6.998 1.630 1.00 68.44 216 LEU A C 1
ATOM 1740 O O . LEU A 1 216 ? 14.002 -6.037 2.367 1.00 68.44 216 LEU A O 1
ATOM 1744 N N . VAL A 1 217 ? 13.456 -7.316 0.610 1.00 78.38 217 VAL A N 1
ATOM 1745 C CA . VAL A 1 217 ? 12.286 -6.540 0.212 1.00 78.38 217 VAL A CA 1
ATOM 1746 C C . VAL A 1 217 ? 11.117 -6.792 1.166 1.00 78.38 217 VAL A C 1
ATOM 1748 O O . VAL A 1 217 ? 10.670 -7.920 1.356 1.00 78.38 217 VAL A O 1
ATOM 1751 N N . TRP A 1 218 ? 10.598 -5.716 1.763 1.00 90.69 218 TRP A N 1
ATOM 1752 C CA . TRP A 1 218 ? 9.411 -5.780 2.622 1.00 90.69 218 TRP A CA 1
ATOM 1753 C C . TRP A 1 218 ? 8.096 -5.634 1.845 1.00 90.69 218 TRP A C 1
ATOM 1755 O O . TRP A 1 218 ? 7.084 -6.192 2.252 1.00 90.69 218 TRP A O 1
ATOM 1765 N N . ILE A 1 219 ? 8.102 -4.890 0.732 1.00 94.44 219 ILE A N 1
ATOM 1766 C CA . ILE A 1 219 ? 6.913 -4.662 -0.100 1.00 94.44 219 ILE A CA 1
ATOM 1767 C C . ILE A 1 219 ? 6.793 -5.807 -1.118 1.00 94.44 219 ILE A C 1
ATOM 1769 O O . ILE A 1 219 ? 7.652 -5.919 -1.989 1.00 94.44 219 ILE A O 1
ATOM 1773 N N . PRO A 1 220 ? 5.739 -6.635 -1.075 1.00 94.62 220 PRO A N 1
ATOM 1774 C CA . PRO A 1 220 ? 5.588 -7.754 -1.993 1.00 94.62 220 PRO A CA 1
ATOM 1775 C C . PRO A 1 220 ? 5.243 -7.277 -3.407 1.00 94.62 220 PRO A C 1
ATOM 1777 O O . PRO A 1 220 ? 4.555 -6.274 -3.597 1.00 94.62 220 PRO A O 1
ATOM 1780 N N . PHE A 1 221 ? 5.645 -8.058 -4.411 1.00 94.00 221 PHE A N 1
ATOM 1781 C CA . PHE A 1 221 ? 5.250 -7.819 -5.802 1.00 94.00 221 PHE A CA 1
ATOM 1782 C C . PHE A 1 221 ? 3.841 -8.326 -6.118 1.00 94.00 221 PHE A C 1
ATOM 1784 O O . PHE A 1 221 ? 3.225 -7.838 -7.062 1.00 94.00 221 PHE A O 1
ATOM 1791 N N . VAL A 1 222 ? 3.312 -9.284 -5.346 1.00 94.81 222 VAL A N 1
ATOM 1792 C CA . VAL A 1 222 ? 1.978 -9.858 -5.568 1.00 94.81 222 VAL A CA 1
ATOM 1793 C C . VAL A 1 222 ? 1.201 -9.958 -4.263 1.00 94.81 222 VAL A C 1
ATOM 1795 O O . VAL A 1 222 ? 1.674 -10.526 -3.277 1.00 94.81 222 VAL A O 1
ATOM 1798 N N . LEU A 1 223 ? -0.032 -9.454 -4.293 1.00 95.75 223 LEU A N 1
ATOM 1799 C CA . LEU A 1 223 ? -1.003 -9.573 -3.211 1.00 95.75 223 LEU A CA 1
ATOM 1800 C C . LEU A 1 223 ? -2.237 -10.334 -3.687 1.00 95.75 223 LEU A C 1
ATOM 1802 O O . LEU A 1 223 ? -2.806 -10.042 -4.742 1.00 95.75 223 LEU A O 1
ATOM 1806 N N . LYS A 1 224 ? -2.703 -11.273 -2.872 1.00 95.19 224 LYS A N 1
ATOM 1807 C CA . LYS A 1 224 ? -4.026 -11.882 -2.994 1.00 95.19 224 LYS A CA 1
ATOM 1808 C C . LYS A 1 224 ? -4.920 -11.299 -1.913 1.00 95.19 224 LYS A C 1
ATOM 1810 O O . LYS A 1 224 ? -4.601 -11.368 -0.734 1.00 95.19 224 LYS A O 1
ATOM 1815 N N . VAL A 1 225 ? -6.041 -10.727 -2.330 1.00 94.94 225 VAL A N 1
ATOM 1816 C CA . VAL A 1 225 ? -7.024 -10.096 -1.451 1.00 94.94 225 VAL A CA 1
ATOM 1817 C C . VAL A 1 225 ? -8.319 -10.892 -1.538 1.00 94.94 225 VAL A C 1
ATOM 1819 O O . VAL A 1 225 ? -8.847 -11.100 -2.631 1.00 94.94 225 VAL A O 1
ATOM 1822 N N . ILE A 1 226 ? -8.818 -11.341 -0.392 1.00 94.94 226 ILE A N 1
ATOM 1823 C CA . ILE A 1 226 ? -10.016 -12.170 -0.258 1.00 94.94 226 ILE A CA 1
ATOM 1824 C C . ILE A 1 226 ? -11.057 -11.367 0.520 1.00 94.94 226 ILE A C 1
ATOM 1826 O O . ILE A 1 226 ? -10.808 -10.963 1.653 1.00 94.94 226 ILE A O 1
ATOM 1830 N N . LEU A 1 227 ? -12.225 -11.134 -0.074 1.00 94.81 227 LEU A N 1
ATOM 1831 C CA . LEU A 1 227 ? -13.369 -10.521 0.590 1.00 94.81 227 LEU A CA 1
ATOM 1832 C C . LEU A 1 227 ? -14.252 -11.609 1.205 1.00 94.81 227 LEU A C 1
ATOM 1834 O O . LEU A 1 227 ? -14.859 -12.407 0.493 1.00 94.81 227 LEU A O 1
ATOM 1838 N N . GLY A 1 228 ? -14.333 -11.629 2.530 1.00 93.44 228 GLY A N 1
ATOM 1839 C CA . GLY A 1 228 ? -15.234 -12.503 3.266 1.00 93.44 228 GLY A CA 1
ATOM 1840 C C . GLY A 1 228 ? -16.706 -12.098 3.102 1.00 93.44 228 GLY A C 1
ATOM 1841 O O . GLY A 1 228 ? -17.011 -10.939 2.805 1.00 93.44 228 GLY A O 1
ATOM 1842 N N . PRO A 1 229 ? -17.651 -13.025 3.342 1.00 91.12 229 PRO A N 1
ATOM 1843 C CA . PRO A 1 229 ? -19.087 -12.733 3.294 1.00 91.12 229 PRO A CA 1
ATOM 1844 C C . PRO A 1 229 ? -19.538 -11.757 4.394 1.00 91.12 229 PRO A C 1
ATOM 1846 O O . PRO A 1 229 ? -20.569 -11.102 4.258 1.00 91.12 229 PRO A O 1
ATOM 1849 N N . ASP A 1 230 ? -18.760 -11.635 5.470 1.00 90.25 230 ASP A N 1
ATOM 1850 C CA . ASP A 1 230 ? -18.933 -10.647 6.539 1.00 90.25 230 ASP A CA 1
ATOM 1851 C C . ASP A 1 230 ? -18.365 -9.260 6.174 1.00 90.25 230 ASP A C 1
ATOM 1853 O O . ASP A 1 230 ? -18.434 -8.331 6.977 1.00 90.25 230 ASP A O 1
ATOM 1857 N N . GLY A 1 231 ? -17.803 -9.119 4.968 1.00 89.81 231 GLY A N 1
ATOM 1858 C CA . GLY A 1 231 ? -17.148 -7.918 4.455 1.00 89.81 231 GLY A CA 1
ATOM 1859 C C . GLY A 1 231 ? -15.826 -7.580 5.146 1.00 89.81 231 GLY A C 1
ATOM 1860 O O . GLY A 1 231 ? -15.335 -6.453 5.009 1.00 89.81 231 GLY A O 1
ATOM 1861 N N . LYS A 1 232 ? -15.233 -8.542 5.866 1.00 92.19 232 LYS A N 1
ATOM 1862 C CA . LYS A 1 232 ? -13.828 -8.481 6.276 1.00 92.19 232 LYS A CA 1
ATOM 1863 C C . LYS A 1 232 ? -12.934 -8.907 5.126 1.00 92.19 232 LYS A C 1
ATOM 1865 O O . LYS A 1 232 ? -13.336 -9.675 4.256 1.00 92.19 232 LYS A O 1
ATOM 1870 N N . VAL A 1 233 ? -11.708 -8.407 5.132 1.00 93.81 233 VAL A N 1
ATOM 1871 C CA . VAL A 1 233 ? -10.728 -8.708 4.092 1.00 93.81 233 VAL A CA 1
ATOM 1872 C C . VAL A 1 233 ? -9.583 -9.512 4.683 1.00 93.81 233 VAL A C 1
ATOM 1874 O O . VAL A 1 233 ? -9.064 -9.181 5.751 1.00 93.81 233 VAL A O 1
ATOM 1877 N N . ASP A 1 234 ? -9.189 -10.561 3.972 1.00 95.19 234 ASP A N 1
ATOM 1878 C CA . ASP A 1 234 ? -7.942 -11.274 4.205 1.00 95.19 234 ASP A CA 1
ATOM 1879 C C . ASP A 1 234 ? -6.947 -10.970 3.088 1.00 95.19 234 ASP A C 1
ATOM 1881 O O . ASP A 1 234 ? -7.340 -10.768 1.935 1.00 95.19 234 ASP A O 1
ATOM 1885 N N . ILE A 1 235 ? -5.667 -10.880 3.437 1.00 96.31 235 ILE A N 1
ATOM 1886 C CA . ILE A 1 235 ? -4.609 -10.507 2.498 1.00 96.31 235 ILE A CA 1
ATOM 1887 C C . ILE A 1 235 ? -3.441 -11.459 2.678 1.00 96.31 235 ILE A C 1
ATOM 1889 O O . ILE A 1 235 ? -2.941 -11.636 3.785 1.00 96.31 235 ILE A O 1
ATOM 1893 N N . GLU A 1 236 ? -3.001 -12.031 1.566 1.00 95.00 236 GLU A N 1
ATOM 1894 C CA . GLU A 1 236 ? -1.888 -12.967 1.493 1.00 95.00 236 GLU A CA 1
ATOM 1895 C C . GLU A 1 236 ? -0.840 -12.436 0.507 1.00 95.00 236 GLU A C 1
ATOM 1897 O O . GLU A 1 236 ? -1.173 -11.996 -0.599 1.00 95.00 236 GLU A O 1
ATOM 1902 N N . GLU A 1 237 ? 0.432 -12.493 0.894 1.00 94.19 237 GLU A N 1
ATOM 1903 C CA . GLU A 1 237 ? 1.564 -12.238 -0.004 1.00 94.19 237 GLU A CA 1
ATOM 1904 C C . GLU A 1 237 ? 1.881 -13.522 -0.763 1.00 94.19 237 GLU A C 1
ATOM 1906 O O . GLU A 1 237 ? 1.977 -14.595 -0.164 1.00 94.19 237 GLU A O 1
ATOM 1911 N N . LEU A 1 238 ? 2.034 -13.427 -2.083 1.00 91.69 238 LEU A N 1
ATOM 1912 C CA . LEU A 1 238 ? 2.309 -14.588 -2.921 1.00 91.69 238 LEU A CA 1
ATOM 1913 C C . LEU A 1 238 ? 3.619 -14.413 -3.695 1.00 91.69 238 LEU A C 1
ATOM 1915 O O . LEU A 1 238 ? 3.939 -13.301 -4.116 1.00 91.69 238 LEU A O 1
ATOM 1919 N N . PRO A 1 239 ? 4.345 -15.511 -3.969 1.00 88.12 239 PRO A N 1
ATOM 1920 C CA . PRO A 1 239 ? 5.382 -15.507 -4.990 1.00 88.12 239 PRO A CA 1
ATOM 1921 C C . PRO A 1 239 ? 4.801 -15.130 -6.357 1.00 88.12 239 PRO A C 1
ATOM 1923 O O . PRO A 1 239 ? 3.649 -15.460 -6.667 1.00 88.12 239 PRO A O 1
ATOM 1926 N N . GLU A 1 240 ? 5.606 -14.496 -7.206 1.00 82.88 240 GLU A N 1
ATOM 1927 C CA . GLU A 1 240 ? 5.190 -14.082 -8.553 1.00 82.88 240 GLU A CA 1
ATOM 1928 C C . GLU A 1 240 ? 4.675 -15.264 -9.392 1.00 82.88 240 GLU A C 1
ATOM 1930 O O . GLU A 1 240 ? 3.601 -15.166 -10.002 1.00 82.88 240 GLU A O 1
ATOM 1935 N N . ASP A 1 241 ? 5.376 -16.400 -9.295 1.00 79.31 241 ASP A N 1
ATOM 1936 C CA . ASP A 1 241 ? 5.123 -17.658 -10.014 1.00 79.31 241 ASP A CA 1
ATOM 1937 C C . ASP A 1 241 ? 4.031 -18.540 -9.386 1.00 79.31 241 ASP A C 1
ATOM 1939 O O . ASP A 1 241 ? 3.813 -19.682 -9.798 1.00 79.31 241 ASP A O 1
ATOM 1943 N N . SER A 1 242 ? 3.337 -18.044 -8.360 1.00 80.44 242 SER A N 1
ATOM 1944 C CA . SER A 1 242 ? 2.270 -18.799 -7.701 1.00 80.44 242 SER A CA 1
ATOM 1945 C C . SER A 1 242 ? 1.161 -19.203 -8.682 1.00 80.44 242 SER A C 1
ATOM 1947 O O . SER A 1 242 ? 0.698 -18.409 -9.507 1.00 80.44 242 SER A O 1
ATOM 1949 N N . PHE A 1 243 ? 0.709 -20.460 -8.572 1.00 70.25 243 PHE A N 1
ATOM 1950 C CA . PHE A 1 243 ? -0.394 -20.985 -9.376 1.00 70.25 243 PHE A CA 1
ATOM 1951 C C . PHE A 1 243 ? -1.675 -20.191 -9.116 1.00 70.25 243 PHE A C 1
ATOM 1953 O O . PHE A 1 243 ? -2.063 -19.966 -7.967 1.00 70.25 243 PHE A O 1
ATOM 1960 N N . ARG A 1 244 ? -2.363 -19.810 -10.196 1.00 72.25 244 ARG A N 1
ATOM 1961 C CA . ARG A 1 244 ? -3.603 -19.035 -10.123 1.00 72.25 244 ARG A CA 1
ATOM 1962 C C . ARG A 1 244 ? -4.755 -19.830 -10.740 1.00 72.25 244 ARG A C 1
ATOM 1964 O O . ARG A 1 244 ? -4.584 -20.393 -11.825 1.00 72.25 244 ARG A O 1
ATOM 1971 N N . PRO A 1 245 ? -5.923 -19.895 -10.076 1.00 69.56 245 PRO A N 1
ATOM 1972 C CA . PRO A 1 245 ? -7.083 -20.588 -10.617 1.00 69.56 245 PRO A CA 1
ATOM 1973 C C . PRO A 1 245 ? -7.506 -20.001 -11.967 1.00 69.56 245 PRO A C 1
ATOM 1975 O O . PRO A 1 245 ? -7.457 -18.791 -12.174 1.00 69.56 245 PRO A O 1
ATOM 1978 N N . LYS A 1 246 ? -7.973 -20.861 -12.880 1.00 64.75 246 LYS A N 1
ATOM 1979 C CA . LYS A 1 246 ? -8.562 -20.429 -14.161 1.00 64.75 246 LYS A CA 1
ATOM 1980 C C . LYS A 1 246 ? -9.935 -19.767 -13.996 1.00 64.75 246 LYS A C 1
ATOM 1982 O O . LYS A 1 246 ? -10.367 -19.052 -14.892 1.00 64.75 246 LYS A O 1
ATOM 1987 N N . TYR A 1 247 ? -10.616 -20.030 -12.881 1.00 73.81 247 TYR A N 1
ATOM 1988 C CA . TYR A 1 247 ? -11.921 -19.462 -12.561 1.00 73.81 247 TYR A CA 1
ATOM 1989 C C . TYR A 1 247 ? -11.743 -18.231 -11.670 1.00 73.81 247 TYR A C 1
ATOM 1991 O O . TYR A 1 247 ? -11.078 -18.315 -10.637 1.00 73.81 247 TYR A O 1
ATOM 1999 N N . GLU A 1 248 ? -12.327 -17.099 -12.071 1.00 74.44 248 GLU A N 1
ATOM 2000 C CA . GLU A 1 248 ? -12.337 -15.878 -11.262 1.00 74.44 248 GLU A CA 1
ATOM 2001 C C . GLU A 1 248 ? -13.437 -15.983 -10.197 1.00 74.44 248 GLU A C 1
ATOM 2003 O O . GLU A 1 248 ? -14.625 -15.896 -10.504 1.00 74.44 248 GLU A O 1
ATOM 2008 N N . ASP A 1 249 ? -13.042 -16.185 -8.941 1.00 83.62 249 ASP A N 1
ATOM 2009 C CA . ASP A 1 249 ? -13.932 -15.986 -7.798 1.00 83.62 249 ASP A CA 1
ATOM 2010 C C . ASP A 1 249 ? -14.130 -14.469 -7.602 1.00 83.62 249 ASP A C 1
ATOM 2012 O O . ASP A 1 249 ? -13.139 -13.756 -7.422 1.00 83.62 249 ASP A O 1
ATOM 2016 N N . PRO A 1 250 ? -15.367 -13.938 -7.629 1.00 83.00 250 PRO A N 1
ATOM 2017 C CA . PRO A 1 250 ? -15.614 -12.503 -7.462 1.00 83.00 250 PRO A CA 1
ATOM 2018 C C . PRO A 1 250 ? -15.129 -11.952 -6.111 1.00 83.00 250 PRO A C 1
ATOM 2020 O O . PRO A 1 250 ? -14.868 -10.749 -5.998 1.00 83.00 250 PRO A O 1
ATOM 2023 N N . CYS A 1 251 ? -14.990 -12.810 -5.099 1.00 88.31 251 CYS A N 1
ATOM 2024 C CA . CYS A 1 251 ? -14.489 -12.462 -3.776 1.00 88.31 251 CYS A CA 1
ATOM 2025 C C . CYS A 1 251 ? -12.957 -12.475 -3.696 1.00 88.31 251 CYS A C 1
ATOM 2027 O O . CYS A 1 251 ? -12.410 -11.958 -2.725 1.00 88.31 251 CYS A O 1
ATOM 2029 N N . VAL A 1 252 ? -12.246 -13.022 -4.688 1.00 91.56 252 VAL A N 1
ATOM 2030 C CA . VAL A 1 252 ? -10.780 -13.121 -4.682 1.00 91.56 252 VAL A CA 1
ATOM 2031 C C . VAL A 1 252 ? -10.189 -12.271 -5.799 1.00 91.56 252 VAL A C 1
ATOM 2033 O O . VAL A 1 252 ? -10.488 -12.445 -6.978 1.00 91.56 252 VAL A O 1
ATOM 2036 N N . LYS A 1 253 ? -9.285 -11.359 -5.441 1.00 91.31 253 LYS A N 1
ATOM 2037 C CA . LYS A 1 253 ? -8.557 -10.528 -6.403 1.00 91.31 253 LYS A CA 1
ATOM 2038 C C . LYS A 1 253 ? -7.055 -10.671 -6.227 1.00 91.31 253 LYS A C 1
ATOM 2040 O O . LYS A 1 253 ? -6.541 -10.667 -5.114 1.00 91.31 253 LYS A O 1
ATOM 2045 N N . TYR A 1 254 ? -6.360 -10.761 -7.356 1.00 93.31 254 TYR A N 1
ATOM 2046 C CA . TYR A 1 254 ? -4.905 -10.800 -7.421 1.00 93.31 254 TYR A CA 1
ATOM 2047 C C . TYR A 1 254 ? -4.388 -9.469 -7.951 1.00 93.31 254 TYR A C 1
ATOM 2049 O O . TYR A 1 254 ? -4.780 -9.042 -9.044 1.00 93.31 254 TYR A O 1
ATOM 2057 N N . TYR A 1 255 ? -3.498 -8.851 -7.191 1.00 94.62 255 TYR A N 1
ATOM 2058 C CA . TYR A 1 255 ? -2.844 -7.605 -7.540 1.00 94.62 255 TYR A CA 1
ATOM 2059 C C . TYR A 1 255 ? -1.367 -7.835 -7.774 1.00 94.62 255 TYR A C 1
ATOM 2061 O O . TYR A 1 255 ? -0.726 -8.540 -6.997 1.00 94.62 255 TYR A O 1
ATOM 2069 N N . ASP A 1 256 ? -0.847 -7.177 -8.797 1.00 94.69 256 ASP A N 1
ATOM 2070 C CA . ASP A 1 256 ? 0.583 -7.046 -9.016 1.00 94.69 256 ASP A CA 1
ATOM 2071 C C . ASP A 1 256 ? 0.991 -5.603 -8.643 1.00 94.69 256 ASP A C 1
ATOM 2073 O O . ASP A 1 256 ? 0.220 -4.648 -8.827 1.00 94.69 256 ASP A O 1
ATOM 2077 N N . LEU A 1 257 ? 2.179 -5.443 -8.058 1.00 96.31 257 LEU A N 1
ATOM 2078 C CA . LEU A 1 257 ? 2.760 -4.140 -7.753 1.00 96.31 257 LEU A CA 1
ATOM 2079 C C . LEU A 1 257 ? 3.003 -3.398 -9.069 1.00 96.31 257 LEU A C 1
ATOM 2081 O O . LEU A 1 257 ? 3.696 -3.894 -9.953 1.00 96.31 257 LEU A O 1
ATOM 2085 N N . TYR A 1 258 ? 2.430 -2.206 -9.186 1.00 95.81 258 TYR A N 1
ATOM 2086 C CA . TYR A 1 258 ? 2.462 -1.429 -10.420 1.00 95.81 258 TYR A CA 1
ATOM 2087 C C . TYR A 1 258 ? 3.365 -0.206 -10.314 1.00 95.81 258 TYR A C 1
ATOM 2089 O O . TYR A 1 258 ? 4.115 0.097 -11.237 1.00 95.81 258 TYR A O 1
ATOM 2097 N N . ALA A 1 259 ? 3.292 0.512 -9.196 1.00 97.62 259 ALA A N 1
ATOM 2098 C CA . ALA A 1 259 ? 4.129 1.679 -8.986 1.00 97.62 259 ALA A CA 1
ATOM 2099 C C . ALA A 1 259 ? 4.375 1.938 -7.504 1.00 97.62 259 ALA A C 1
ATOM 2101 O O . ALA A 1 259 ? 3.529 1.653 -6.652 1.00 97.62 259 ALA A O 1
ATOM 2102 N N . THR A 1 260 ? 5.513 2.546 -7.210 1.00 97.75 260 THR A N 1
ATOM 2103 C CA . THR A 1 260 ? 5.821 3.123 -5.909 1.00 97.75 260 THR A CA 1
ATOM 2104 C C . THR A 1 260 ? 6.250 4.574 -6.100 1.00 97.75 260 THR A C 1
ATOM 2106 O O . THR A 1 260 ? 6.767 4.970 -7.143 1.00 97.75 260 THR A O 1
ATOM 2109 N N . VAL A 1 261 ? 5.953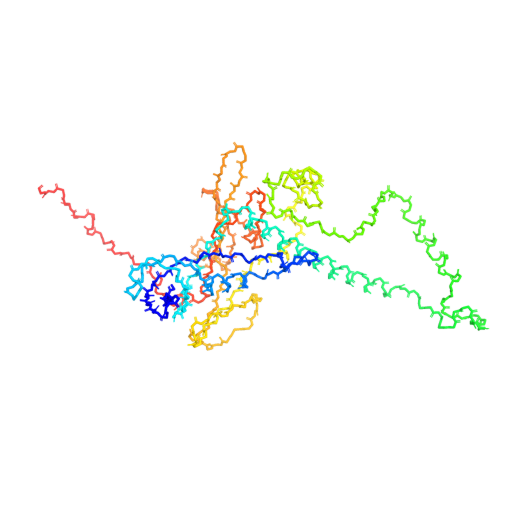 5.408 -5.112 1.00 97.62 261 VAL A N 1
ATOM 2110 C CA . VAL A 1 261 ? 6.313 6.825 -5.103 1.00 97.62 261 VAL A CA 1
ATOM 2111 C C . VAL A 1 261 ? 7.120 7.078 -3.847 1.00 97.62 261 VAL A C 1
ATOM 2113 O O . VAL A 1 261 ? 6.674 6.743 -2.747 1.00 97.62 261 VAL A O 1
ATOM 2116 N N . GLY A 1 262 ? 8.302 7.662 -4.010 1.00 95.56 262 GLY A N 1
ATOM 2117 C CA . GLY A 1 262 ? 9.223 7.967 -2.926 1.00 95.56 262 GLY A CA 1
ATOM 2118 C C . GLY A 1 262 ? 9.517 9.455 -2.831 1.00 95.56 262 GLY A C 1
ATOM 2119 O O . GLY A 1 262 ? 9.836 10.099 -3.823 1.00 95.56 262 GLY A O 1
ATOM 2120 N N . HIS A 1 263 ? 9.462 9.989 -1.621 1.00 94.69 263 HIS A N 1
ATOM 2121 C CA . HIS A 1 263 ? 9.984 11.302 -1.284 1.00 94.69 263 HIS A CA 1
ATOM 2122 C C . HIS A 1 263 ? 11.474 11.197 -0.957 1.00 94.69 263 HIS A C 1
ATOM 2124 O O . HIS A 1 263 ? 11.878 10.483 -0.030 1.00 94.69 263 HIS A O 1
ATOM 2130 N N . ILE A 1 264 ? 12.281 11.917 -1.728 1.00 94.38 264 ILE A N 1
ATOM 2131 C CA . ILE A 1 264 ? 13.724 12.011 -1.568 1.00 94.38 264 ILE A CA 1
ATOM 2132 C C . ILE A 1 264 ? 14.041 13.202 -0.668 1.00 94.38 264 ILE A C 1
ATOM 2134 O O . ILE A 1 264 ? 13.777 14.353 -1.017 1.00 94.38 264 ILE A O 1
ATOM 2138 N N . LYS A 1 265 ? 14.614 12.911 0.498 1.00 90.06 265 LYS A N 1
ATOM 2139 C CA . LYS A 1 265 ? 15.140 13.900 1.434 1.00 90.06 265 LYS A CA 1
ATOM 2140 C C . LYS A 1 265 ? 16.569 14.232 1.027 1.00 90.06 265 LYS A C 1
ATOM 2142 O O . LYS A 1 265 ? 17.479 13.439 1.265 1.00 90.06 265 LYS A O 1
ATOM 2147 N N . ASP A 1 266 ? 16.766 15.416 0.466 1.00 87.56 266 ASP A N 1
ATOM 2148 C CA . ASP A 1 266 ? 18.092 15.959 0.188 1.00 87.56 266 ASP A CA 1
ATOM 2149 C C . ASP A 1 266 ? 18.292 17.252 0.988 1.00 87.56 266 ASP A C 1
ATOM 2151 O O . ASP A 1 266 ? 17.548 18.223 0.851 1.00 87.56 266 ASP A O 1
ATOM 2155 N N . GLN A 1 267 ? 19.315 17.261 1.846 1.00 77.62 267 GLN A N 1
ATOM 2156 C CA . GLN A 1 267 ? 19.658 18.425 2.667 1.00 77.62 267 GLN A CA 1
ATOM 2157 C C . GLN A 1 267 ? 20.234 19.586 1.845 1.00 77.62 267 GLN A C 1
ATOM 2159 O O . GLN A 1 267 ? 20.237 20.716 2.330 1.00 77.62 267 GLN A O 1
ATOM 2164 N N . LYS A 1 268 ? 20.755 19.323 0.639 1.00 79.25 268 LYS A N 1
ATOM 2165 C CA . LYS A 1 268 ? 21.459 20.316 -0.185 1.00 79.25 268 LYS A CA 1
ATOM 2166 C C . LYS A 1 268 ? 20.556 20.956 -1.232 1.00 79.25 268 LYS A C 1
ATOM 2168 O O . LYS A 1 268 ? 20.544 22.178 -1.337 1.00 79.25 268 LYS A O 1
ATOM 2173 N N . ASN A 1 269 ? 19.815 20.147 -1.989 1.00 75.88 269 ASN A N 1
ATOM 2174 C CA . ASN A 1 269 ? 19.043 20.623 -3.146 1.00 75.88 269 ASN A CA 1
ATOM 2175 C C . ASN A 1 269 ? 17.541 20.775 -2.865 1.00 75.88 269 ASN A C 1
ATOM 2177 O O . ASN A 1 269 ? 16.789 21.194 -3.742 1.00 75.88 269 ASN A O 1
ATOM 2181 N N . GLY A 1 270 ? 17.112 20.472 -1.639 1.00 78.62 270 GLY A N 1
ATOM 2182 C CA . GLY A 1 270 ? 15.706 20.441 -1.273 1.00 78.62 270 GLY A CA 1
ATOM 2183 C C . GLY A 1 270 ? 15.059 19.094 -1.580 1.00 78.62 270 GLY A C 1
ATOM 2184 O O . GLY A 1 270 ? 15.607 18.229 -2.258 1.00 78.62 270 GLY A O 1
ATOM 2185 N N . ASN A 1 271 ? 13.875 18.907 -1.018 1.00 86.69 271 ASN A N 1
ATOM 2186 C CA . ASN A 1 271 ? 13.143 17.661 -1.133 1.00 86.69 271 ASN A CA 1
ATOM 2187 C C . ASN A 1 271 ? 12.519 17.502 -2.526 1.00 86.69 271 ASN A C 1
ATOM 2189 O O . ASN A 1 271 ? 11.923 18.448 -3.039 1.00 86.69 271 ASN A O 1
ATOM 2193 N N . THR A 1 272 ? 12.580 16.296 -3.091 1.00 92.69 272 THR A N 1
ATOM 2194 C CA . THR A 1 272 ? 11.921 15.955 -4.364 1.00 92.69 272 THR A CA 1
ATOM 2195 C C . THR A 1 272 ? 11.111 14.663 -4.248 1.00 92.69 272 THR A C 1
ATOM 2197 O O . THR A 1 272 ? 11.162 13.967 -3.231 1.00 92.69 272 THR A O 1
ATOM 2200 N N . VAL A 1 273 ? 10.332 14.339 -5.274 1.00 94.94 273 VAL A N 1
ATOM 2201 C CA . VAL A 1 273 ? 9.561 13.102 -5.374 1.00 94.94 273 VAL A CA 1
ATOM 2202 C C . VAL A 1 273 ? 9.985 12.361 -6.630 1.00 94.94 273 VAL A C 1
ATOM 2204 O O . VAL A 1 273 ? 10.076 12.934 -7.708 1.00 94.94 273 VAL A O 1
ATOM 2207 N N . VAL A 1 274 ? 10.207 11.062 -6.484 1.00 96.56 274 VAL A N 1
ATOM 2208 C CA . VAL A 1 274 ? 10.486 10.154 -7.593 1.00 96.56 274 VAL A CA 1
ATOM 2209 C C . VAL A 1 274 ? 9.404 9.091 -7.663 1.00 96.56 274 VAL A C 1
ATOM 2211 O O . VAL A 1 274 ? 8.813 8.719 -6.644 1.00 96.56 274 VAL A O 1
ATOM 2214 N N . SER A 1 275 ? 9.160 8.576 -8.861 1.00 97.69 275 SER A N 1
ATOM 2215 C CA . SER A 1 275 ? 8.246 7.455 -9.065 1.00 97.69 275 SER A CA 1
ATOM 2216 C C . SER A 1 275 ? 8.979 6.282 -9.693 1.00 97.69 275 SER A C 1
ATOM 2218 O O . SER A 1 275 ? 9.796 6.454 -10.593 1.00 97.69 275 SER A O 1
ATOM 2220 N N . GLN A 1 276 ? 8.710 5.086 -9.193 1.00 97.50 276 GLN A N 1
ATOM 2221 C CA . GLN A 1 276 ? 9.154 3.837 -9.786 1.00 97.50 276 GLN A CA 1
ATOM 2222 C C . GLN A 1 276 ? 7.934 3.145 -10.369 1.00 97.50 276 GLN A C 1
ATOM 2224 O O . GLN A 1 276 ? 6.990 2.842 -9.641 1.00 97.50 276 GLN A O 1
ATOM 2229 N N . ILE A 1 277 ? 7.925 2.932 -11.680 1.00 97.00 277 ILE A N 1
ATOM 2230 C CA . ILE A 1 277 ? 6.747 2.461 -12.410 1.00 97.00 277 ILE A CA 1
ATOM 2231 C C . ILE A 1 277 ? 7.110 1.215 -13.206 1.00 97.00 277 ILE A C 1
ATOM 2233 O O 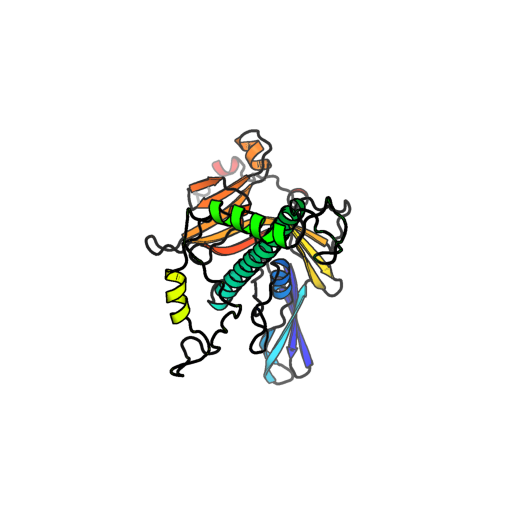. ILE A 1 277 ? 8.120 1.181 -13.913 1.00 97.00 277 ILE A O 1
ATOM 2237 N N . PHE A 1 278 ? 6.257 0.202 -13.106 1.00 94.69 278 PHE A N 1
ATOM 2238 C CA . PHE A 1 278 ? 6.288 -0.968 -13.962 1.00 94.69 278 PHE A CA 1
ATOM 2239 C C . PHE A 1 278 ? 5.635 -0.650 -15.306 1.00 94.69 278 PHE A C 1
ATOM 2241 O O . PHE A 1 278 ? 4.465 -0.265 -15.373 1.00 94.69 278 PHE A O 1
ATOM 2248 N N . VAL A 1 279 ? 6.384 -0.841 -16.387 1.00 90.44 279 VAL A N 1
ATOM 2249 C CA . VAL A 1 279 ? 5.903 -0.642 -17.752 1.00 90.44 279 VAL A CA 1
ATOM 2250 C C . VAL A 1 279 ? 5.739 -2.000 -18.427 1.00 90.44 279 VAL A C 1
ATOM 2252 O O . VAL A 1 279 ? 6.672 -2.799 -18.517 1.00 90.44 279 VAL A O 1
ATOM 2255 N N . GLY A 1 280 ? 4.509 -2.268 -18.872 1.00 83.81 280 GLY A N 1
ATOM 2256 C CA . GLY A 1 280 ? 4.135 -3.511 -19.540 1.00 83.81 280 GLY A CA 1
ATOM 2257 C C . GLY A 1 280 ? 4.485 -3.544 -21.032 1.00 83.81 280 GLY A C 1
ATOM 2258 O O . GLY A 1 280 ? 4.862 -2.540 -21.636 1.00 83.81 280 GLY A O 1
ATOM 2259 N N . GLU A 1 281 ? 4.271 -4.707 -21.646 1.00 82.38 281 GLU A N 1
ATOM 2260 C CA . GLU A 1 281 ? 4.673 -5.010 -23.029 1.00 82.38 281 GLU A CA 1
ATOM 2261 C C . GLU A 1 281 ? 4.092 -4.063 -24.084 1.00 82.38 281 GLU A C 1
ATOM 2263 O O . GLU A 1 281 ? 4.740 -3.784 -25.088 1.00 82.38 281 GLU A O 1
ATOM 2268 N N . THR A 1 282 ? 2.881 -3.540 -23.874 1.00 78.56 282 THR A N 1
ATOM 2269 C CA . THR A 1 282 ? 2.170 -2.724 -24.874 1.00 78.56 282 THR A CA 1
ATOM 2270 C C . THR A 1 282 ? 2.941 -1.471 -25.281 1.00 78.56 282 THR A C 1
ATOM 2272 O O . THR A 1 282 ? 2.900 -1.076 -26.446 1.00 78.56 282 THR A O 1
ATOM 2275 N N . PHE A 1 283 ? 3.655 -0.843 -24.347 1.00 81.12 283 PHE A N 1
ATOM 2276 C CA . PHE A 1 283 ? 4.484 0.325 -24.634 1.00 81.12 283 PHE A CA 1
ATOM 2277 C C . PHE A 1 283 ? 5.730 -0.056 -25.439 1.00 81.12 283 PHE A C 1
ATOM 2279 O O . PHE A 1 283 ? 6.000 0.540 -26.484 1.00 81.12 283 PHE A O 1
ATOM 2286 N N . HIS A 1 284 ? 6.454 -1.079 -24.985 1.00 80.81 284 HIS A N 1
ATOM 2287 C CA . HIS A 1 284 ? 7.682 -1.551 -25.624 1.00 80.81 284 HIS A CA 1
ATOM 2288 C C . HIS A 1 284 ? 7.427 -2.097 -27.028 1.00 80.81 284 HIS A C 1
ATOM 2290 O O . HIS A 1 284 ? 8.186 -1.815 -27.954 1.00 80.81 284 HIS A O 1
ATOM 2296 N N . GLN A 1 285 ? 6.291 -2.766 -27.225 1.00 79.31 285 GLN A N 1
ATOM 2297 C CA . GLN A 1 285 ? 5.872 -3.236 -28.535 1.00 79.31 285 GLN A CA 1
ATOM 2298 C C . GLN A 1 285 ? 5.597 -2.069 -29.492 1.00 79.31 285 GLN A C 1
ATOM 2300 O O . GLN A 1 285 ? 6.012 -2.121 -30.646 1.00 79.31 285 GLN A O 1
ATOM 2305 N N . ARG A 1 286 ? 4.933 -0.999 -29.028 1.00 80.75 286 ARG A N 1
ATOM 2306 C CA . ARG A 1 286 ? 4.636 0.182 -29.860 1.00 80.75 286 ARG A CA 1
ATOM 2307 C C . ARG A 1 286 ? 5.880 0.995 -30.210 1.00 80.75 286 ARG A C 1
ATOM 2309 O O . ARG A 1 286 ? 5.967 1.496 -31.325 1.00 80.75 286 ARG A O 1
ATOM 2316 N N . LYS A 1 287 ? 6.801 1.173 -29.259 1.00 80.25 287 LYS A N 1
ATOM 2317 C CA . LYS A 1 287 ? 7.962 2.061 -29.418 1.00 80.25 287 LYS A CA 1
ATOM 2318 C C . LYS A 1 287 ? 9.165 1.365 -30.055 1.00 80.25 287 LYS A C 1
ATOM 2320 O O . LYS A 1 287 ? 9.832 1.954 -30.897 1.00 80.25 287 LYS A O 1
ATOM 2325 N N . GLU A 1 288 ? 9.451 0.138 -29.627 1.00 77.06 288 GLU A N 1
ATOM 2326 C CA . GLU A 1 288 ? 10.703 -0.576 -29.918 1.00 77.06 288 GLU A CA 1
ATOM 2327 C C . GLU A 1 288 ? 10.465 -1.912 -30.642 1.00 77.06 288 GLU A C 1
ATOM 2329 O O . GLU A 1 288 ? 11.417 -2.556 -31.075 1.00 77.06 288 GLU A O 1
ATOM 2334 N N . GLY A 1 289 ? 9.206 -2.339 -30.800 1.00 79.19 289 GLY A N 1
ATOM 2335 C CA . GLY A 1 289 ? 8.857 -3.603 -31.456 1.00 79.19 289 GLY A CA 1
ATOM 2336 C C . GLY A 1 289 ? 9.193 -4.850 -30.634 1.00 79.19 289 GLY A C 1
ATOM 2337 O O . GLY A 1 289 ? 9.116 -5.958 -31.162 1.00 79.19 289 GLY A O 1
ATOM 2338 N N . VAL A 1 290 ? 9.555 -4.693 -29.356 1.00 76.94 290 VAL A N 1
ATOM 2339 C CA . VAL A 1 290 ? 9.954 -5.794 -28.468 1.00 76.94 290 VAL A CA 1
ATOM 2340 C C . VAL A 1 290 ? 8.879 -6.098 -27.430 1.00 76.94 290 VAL A C 1
ATOM 2342 O O . VAL A 1 290 ? 8.227 -5.205 -26.892 1.00 76.94 290 VAL A O 1
ATOM 2345 N N . THR A 1 291 ? 8.704 -7.381 -27.127 1.00 77.31 291 THR A N 1
ATOM 2346 C CA . THR A 1 291 ? 7.856 -7.854 -26.030 1.00 77.31 291 THR A CA 1
ATOM 2347 C C . THR A 1 291 ? 8.716 -7.997 -24.780 1.00 77.31 291 THR A C 1
ATOM 2349 O O . THR A 1 291 ? 9.256 -9.068 -24.503 1.00 77.31 291 THR A O 1
ATOM 2352 N N . CYS A 1 292 ? 8.906 -6.897 -24.058 1.00 80.81 292 CYS A N 1
ATOM 2353 C CA . CYS A 1 292 ? 9.557 -6.908 -22.754 1.00 80.81 292 CYS A CA 1
ATOM 2354 C C . CYS A 1 292 ? 8.752 -6.093 -21.741 1.00 80.81 292 CYS A C 1
ATOM 2356 O O . CYS A 1 292 ? 7.893 -5.285 -22.096 1.00 80.81 292 CYS A O 1
ATOM 2358 N N . THR A 1 293 ? 9.034 -6.332 -20.466 1.00 85.31 293 THR A N 1
ATOM 2359 C CA . THR A 1 293 ? 8.515 -5.552 -19.344 1.00 85.31 293 THR A CA 1
ATOM 2360 C C . THR A 1 293 ? 9.691 -4.986 -18.570 1.00 85.31 293 THR A C 1
ATOM 2362 O O . THR A 1 293 ? 10.666 -5.708 -18.354 1.00 85.31 293 THR A O 1
ATOM 2365 N N . GLN A 1 294 ? 9.601 -3.737 -18.124 1.00 90.56 294 GLN A N 1
ATOM 2366 C CA . GLN A 1 294 ? 10.722 -3.046 -17.493 1.00 90.56 294 GLN A CA 1
ATOM 2367 C C . GLN A 1 294 ? 10.234 -2.121 -16.377 1.00 90.56 294 GLN A C 1
ATOM 2369 O O . GLN A 1 294 ? 9.197 -1.467 -16.495 1.00 90.56 294 GLN A O 1
ATOM 2374 N N . TRP A 1 295 ? 11.002 -2.050 -15.291 1.00 94.38 295 TRP A N 1
ATOM 2375 C CA . TRP A 1 295 ? 10.820 -1.028 -14.265 1.00 94.38 295 TRP A CA 1
ATOM 2376 C C . TRP A 1 295 ? 11.611 0.224 -14.625 1.00 94.38 295 TRP A C 1
ATOM 2378 O O . TRP A 1 295 ? 12.768 0.134 -15.045 1.00 94.38 295 TRP A O 1
ATOM 2388 N N . TYR A 1 296 ? 10.997 1.387 -14.432 1.00 95.62 296 TYR A N 1
ATOM 2389 C CA . TYR A 1 296 ? 11.618 2.687 -14.661 1.00 95.62 296 TYR A CA 1
ATOM 2390 C C . TYR A 1 296 ? 11.536 3.559 -13.415 1.00 95.62 296 TYR A C 1
ATOM 2392 O O . TYR A 1 296 ? 10.476 3.668 -12.801 1.00 95.62 296 TYR A O 1
ATOM 2400 N N . LEU A 1 297 ? 12.640 4.222 -13.086 1.00 96.38 297 LEU A N 1
ATOM 2401 C CA . LEU A 1 297 ? 12.689 5.365 -12.186 1.00 96.38 297 LEU A CA 1
ATOM 2402 C C . LEU A 1 297 ? 12.455 6.635 -13.002 1.00 96.38 297 LEU A C 1
ATOM 2404 O O . LEU A 1 297 ? 13.233 6.946 -13.903 1.00 96.38 297 LEU A O 1
ATOM 2408 N N . MET A 1 298 ? 11.407 7.375 -12.665 1.00 97.00 298 MET A N 1
ATOM 2409 C CA . MET A 1 298 ? 11.113 8.690 -13.220 1.00 97.00 298 MET A CA 1
ATOM 2410 C C . MET A 1 298 ? 11.366 9.754 -12.150 1.00 97.00 298 MET A C 1
ATOM 2412 O O . MET A 1 298 ? 10.713 9.767 -11.099 1.00 97.00 298 MET A O 1
ATOM 2416 N N . ASN A 1 299 ? 12.324 10.632 -12.431 1.00 94.19 299 ASN A N 1
ATOM 2417 C CA . ASN A 1 299 ? 12.657 11.818 -11.652 1.00 94.19 299 ASN A CA 1
ATOM 2418 C C . ASN A 1 299 ? 12.537 13.039 -12.571 1.00 94.19 299 ASN A C 1
ATOM 2420 O O . ASN A 1 299 ? 13.455 13.331 -13.342 1.00 94.19 299 ASN A O 1
ATOM 2424 N N . ASP A 1 300 ? 11.380 13.698 -12.529 1.00 92.06 300 ASP A N 1
ATOM 2425 C CA . ASP A 1 300 ? 10.970 14.729 -13.484 1.00 92.06 300 ASP A CA 1
ATOM 2426 C C . ASP A 1 300 ? 11.136 14.262 -14.944 1.00 92.06 300 ASP A C 1
ATOM 2428 O O . ASP A 1 300 ? 10.409 13.389 -15.415 1.00 92.06 300 ASP A O 1
ATOM 2432 N N . PHE A 1 301 ? 12.110 14.823 -15.663 1.00 93.56 301 PHE A N 1
ATOM 2433 C CA . PHE A 1 301 ? 12.411 14.496 -17.060 1.00 93.56 301 PHE A CA 1
ATOM 2434 C C . PHE A 1 301 ? 13.434 13.359 -17.210 1.00 93.56 301 PHE A C 1
ATOM 2436 O O . PHE A 1 301 ? 13.674 12.889 -18.322 1.00 93.56 301 PHE A O 1
ATOM 2443 N N . SER A 1 302 ? 14.061 12.930 -16.112 1.00 93.62 302 SER A N 1
ATOM 2444 C CA . SER A 1 302 ? 15.028 11.835 -16.102 1.00 93.62 302 SER A CA 1
ATOM 2445 C C . SER A 1 302 ? 14.306 10.503 -15.945 1.00 93.62 302 SER A C 1
ATOM 2447 O O . SER A 1 302 ? 13.634 10.268 -14.940 1.00 93.62 302 SER A O 1
ATOM 2449 N N . ILE A 1 303 ? 14.445 9.632 -16.942 1.00 94.75 303 ILE A N 1
ATOM 2450 C CA . ILE A 1 303 ? 13.826 8.307 -16.970 1.00 94.75 303 ILE A CA 1
ATOM 2451 C C . ILE A 1 303 ? 14.939 7.272 -17.097 1.00 94.75 303 ILE A C 1
ATOM 2453 O O . ILE A 1 303 ? 15.606 7.201 -18.131 1.00 94.75 303 ILE A O 1
ATOM 2457 N N . THR A 1 304 ? 15.112 6.454 -16.063 1.00 94.19 304 THR A N 1
ATOM 2458 C CA . THR A 1 304 ? 16.192 5.463 -15.982 1.00 94.19 304 THR A CA 1
ATOM 2459 C C . THR A 1 304 ? 15.604 4.071 -15.762 1.00 94.19 304 THR A C 1
ATOM 2461 O O . THR A 1 304 ? 14.778 3.912 -14.863 1.00 94.19 304 THR A O 1
ATOM 2464 N N . PRO A 1 305 ? 15.978 3.050 -16.554 1.00 93.19 305 PRO A N 1
ATOM 2465 C CA . PRO A 1 305 ? 15.589 1.677 -16.257 1.00 93.19 305 PRO A CA 1
ATOM 2466 C C . PRO A 1 305 ? 16.243 1.221 -14.947 1.00 93.19 305 PRO A C 1
ATOM 2468 O O . PRO A 1 305 ? 17.425 1.473 -14.726 1.00 93.19 305 PRO A O 1
ATOM 2471 N N . ILE A 1 306 ? 15.473 0.548 -14.097 1.00 93.06 306 ILE A N 1
ATOM 2472 C CA . ILE A 1 306 ? 15.920 0.033 -12.798 1.00 93.06 306 ILE A CA 1
ATOM 2473 C C . ILE A 1 306 ? 15.563 -1.442 -12.643 1.00 93.06 306 ILE A C 1
ATOM 2475 O O . ILE A 1 306 ? 14.686 -1.964 -13.339 1.00 93.06 306 ILE A O 1
ATOM 2479 N N . GLU A 1 307 ? 16.206 -2.120 -11.701 1.00 89.25 307 GLU A N 1
ATOM 2480 C CA . GLU A 1 307 ? 15.791 -3.464 -11.312 1.00 89.25 307 GLU A CA 1
ATOM 2481 C C . GLU A 1 307 ? 14.515 -3.438 -10.461 1.00 89.25 307 GLU A C 1
ATOM 2483 O O . GLU A 1 307 ? 14.240 -2.486 -9.728 1.00 89.25 307 GLU A O 1
ATOM 2488 N N . LYS A 1 308 ? 13.736 -4.528 -10.499 1.00 88.62 308 LYS A N 1
ATOM 2489 C CA . LYS A 1 308 ? 12.470 -4.615 -9.751 1.00 88.62 308 LYS A CA 1
ATOM 2490 C C . LYS A 1 308 ? 12.648 -4.391 -8.244 1.00 88.62 308 LYS A C 1
ATOM 2492 O O . LYS A 1 308 ? 11.833 -3.714 -7.627 1.00 88.62 308 LYS A O 1
ATOM 2497 N N . HIS A 1 309 ? 13.722 -4.919 -7.652 1.00 89.44 309 HIS A N 1
ATOM 2498 C CA . HIS A 1 309 ? 13.968 -4.819 -6.211 1.00 89.44 309 HIS A CA 1
ATOM 2499 C C . HIS A 1 309 ? 14.291 -3.379 -5.788 1.00 89.44 309 HIS A C 1
ATOM 2501 O O . HIS A 1 309 ? 13.906 -2.956 -4.696 1.00 89.44 309 HIS A O 1
ATOM 2507 N N . GLU A 1 310 ? 14.895 -2.583 -6.677 1.00 89.00 310 GLU A N 1
ATOM 2508 C CA . GLU A 1 310 ? 15.147 -1.157 -6.452 1.00 89.00 310 GLU A CA 1
ATOM 2509 C C . GLU A 1 310 ? 13.838 -0.357 -6.323 1.00 89.00 310 GLU A C 1
ATOM 2511 O O . GLU A 1 310 ? 13.743 0.571 -5.507 1.00 89.00 310 GLU A O 1
ATOM 2516 N N . ALA A 1 311 ? 12.791 -0.753 -7.059 1.00 91.75 311 ALA A N 1
ATOM 2517 C CA . ALA A 1 311 ? 11.466 -0.133 -6.984 1.00 91.75 311 ALA A CA 1
ATOM 2518 C C . ALA A 1 311 ? 10.799 -0.302 -5.609 1.00 91.75 311 ALA A C 1
ATOM 2520 O O . ALA A 1 311 ? 10.008 0.539 -5.180 1.00 91.75 311 ALA A O 1
ATOM 2521 N N . THR A 1 312 ? 11.153 -1.364 -4.891 1.00 92.31 312 THR A N 1
ATOM 2522 C CA . THR A 1 312 ? 10.653 -1.664 -3.543 1.00 92.31 312 THR A CA 1
ATOM 2523 C C . THR A 1 312 ? 11.630 -1.293 -2.429 1.00 92.31 312 THR A C 1
ATOM 2525 O O . THR A 1 312 ? 11.286 -1.385 -1.249 1.00 92.31 312 THR A O 1
ATOM 2528 N N . ASN A 1 313 ? 12.846 -0.868 -2.779 1.00 89.75 313 ASN A N 1
ATOM 2529 C CA . ASN A 1 313 ? 13.873 -0.514 -1.813 1.00 89.75 313 ASN A CA 1
ATOM 2530 C C . ASN A 1 313 ? 13.705 0.943 -1.359 1.00 89.75 313 ASN A C 1
ATOM 2532 O O . ASN A 1 313 ? 13.847 1.885 -2.147 1.00 89.75 313 ASN A O 1
ATOM 2536 N N . PHE A 1 314 ? 13.417 1.124 -0.071 1.00 91.12 314 PHE A N 1
ATOM 2537 C CA . PHE A 1 314 ? 13.256 2.427 0.564 1.00 91.12 314 PHE A CA 1
ATOM 2538 C C . PHE A 1 314 ? 14.219 2.569 1.739 1.00 91.12 314 PHE A C 1
ATOM 2540 O O . PHE A 1 314 ? 14.051 1.932 2.779 1.00 91.12 314 PHE A O 1
ATOM 2547 N N . ASN A 1 315 ? 15.207 3.448 1.600 1.00 88.19 315 ASN A N 1
ATOM 2548 C CA . ASN A 1 315 ? 16.081 3.821 2.701 1.00 88.19 315 ASN A CA 1
ATOM 2549 C C . ASN A 1 315 ? 15.418 4.950 3.504 1.00 88.19 315 ASN A C 1
ATOM 2551 O O . ASN A 1 315 ? 15.401 6.091 3.058 1.00 88.19 315 ASN A O 1
ATOM 2555 N N . MET A 1 316 ? 14.896 4.658 4.697 1.00 88.50 316 MET A N 1
ATOM 2556 C CA . MET A 1 316 ? 14.143 5.630 5.510 1.00 88.50 316 MET A CA 1
ATOM 2557 C C . MET A 1 316 ? 14.916 6.914 5.880 1.00 88.50 316 MET A C 1
ATOM 2559 O O . MET A 1 316 ? 14.295 7.886 6.332 1.00 88.50 316 MET A O 1
ATOM 2563 N N . ASP A 1 317 ? 16.240 6.943 5.704 1.00 86.38 317 ASP A N 1
ATOM 2564 C CA . ASP A 1 317 ? 17.055 8.133 5.952 1.00 86.38 317 ASP A CA 1
ATOM 2565 C C . ASP A 1 317 ? 16.931 9.160 4.821 1.00 86.38 317 ASP A C 1
ATOM 2567 O O . ASP A 1 317 ? 16.821 10.355 5.106 1.00 86.38 317 ASP A O 1
ATOM 2571 N N . TRP A 1 318 ? 16.854 8.712 3.562 1.00 90.00 318 TRP A N 1
ATOM 2572 C CA . TRP A 1 318 ? 16.836 9.607 2.395 1.00 90.00 318 TRP A CA 1
ATOM 2573 C C . TRP A 1 318 ? 15.733 9.332 1.361 1.00 90.00 318 TRP A C 1
ATOM 2575 O O . TRP A 1 318 ? 15.372 10.245 0.633 1.00 90.00 318 TRP A O 1
ATOM 2585 N N . LYS A 1 319 ? 15.144 8.136 1.304 1.00 92.19 319 LYS A N 1
ATOM 2586 C CA . LYS A 1 319 ? 14.066 7.724 0.385 1.00 92.19 319 LYS A CA 1
ATOM 2587 C C . LYS A 1 319 ? 12.885 7.169 1.181 1.00 92.19 319 LYS A C 1
ATOM 2589 O O . LYS A 1 319 ? 12.851 5.992 1.541 1.00 92.19 319 LYS A O 1
ATOM 2594 N N . VAL A 1 320 ? 11.902 8.022 1.455 1.00 93.25 320 VAL A N 1
ATOM 2595 C CA . VAL A 1 320 ? 10.709 7.676 2.244 1.00 93.25 320 VAL A CA 1
ATOM 2596 C C . VAL A 1 320 ? 9.537 7.344 1.319 1.00 93.25 320 VAL A C 1
ATOM 2598 O O . VAL A 1 320 ? 9.271 8.114 0.402 1.00 93.25 320 VAL A O 1
ATOM 2601 N N . PRO A 1 321 ? 8.812 6.236 1.531 1.00 95.44 321 PRO A N 1
ATOM 2602 C CA . PRO A 1 321 ? 7.681 5.862 0.695 1.00 95.44 321 PRO A CA 1
ATOM 2603 C C . PRO A 1 321 ? 6.487 6.790 0.947 1.00 95.44 321 PRO A C 1
ATOM 2605 O O . PRO A 1 321 ? 6.144 7.085 2.091 1.00 95.44 321 PRO A O 1
ATOM 2608 N N . CYS A 1 322 ? 5.831 7.218 -0.127 1.00 95.56 322 CYS A N 1
ATOM 2609 C CA . CYS A 1 322 ? 4.653 8.085 -0.092 1.00 95.56 322 CYS A CA 1
ATOM 2610 C C . CYS A 1 322 ? 3.393 7.322 -0.474 1.00 95.56 322 CYS A C 1
ATOM 2612 O O . CYS A 1 322 ? 2.413 7.300 0.268 1.00 95.56 322 CYS A O 1
ATOM 2614 N N . THR A 1 323 ? 3.396 6.707 -1.654 1.00 97.12 323 THR A N 1
ATOM 2615 C CA . THR A 1 323 ? 2.225 6.009 -2.182 1.00 97.12 323 THR A CA 1
ATOM 2616 C C . THR A 1 323 ? 2.654 4.758 -2.923 1.00 97.12 323 THR A C 1
ATOM 2618 O O . THR A 1 323 ? 3.650 4.767 -3.644 1.00 97.12 323 THR A O 1
ATOM 2621 N N . ILE A 1 324 ? 1.904 3.679 -2.737 1.00 98.19 324 ILE A N 1
ATOM 2622 C CA . ILE A 1 324 ? 2.132 2.391 -3.387 1.00 98.19 324 ILE A CA 1
ATOM 2623 C C . ILE A 1 324 ? 0.863 2.008 -4.145 1.00 98.19 324 ILE A C 1
ATOM 2625 O O . ILE A 1 324 ? -0.242 2.093 -3.607 1.00 98.19 324 ILE A O 1
ATOM 2629 N N . PHE A 1 325 ? 1.022 1.585 -5.394 1.00 97.81 325 PHE A N 1
ATOM 2630 C CA . PHE A 1 325 ? -0.068 1.199 -6.276 1.00 97.81 325 PHE A CA 1
ATOM 2631 C C . PHE A 1 325 ? 0.019 -0.282 -6.608 1.00 97.81 325 PHE A C 1
ATOM 2633 O O . PHE A 1 325 ? 0.985 -0.751 -7.209 1.00 97.81 325 PHE A O 1
ATOM 2640 N N . PHE A 1 326 ? -1.046 -0.991 -6.266 1.00 96.94 326 PHE A N 1
ATOM 2641 C CA . PHE A 1 326 ? -1.292 -2.370 -6.654 1.00 96.94 326 PHE A CA 1
ATOM 2642 C C . PHE A 1 326 ? -2.429 -2.398 -7.671 1.00 96.94 326 PHE A C 1
ATOM 2644 O O . PHE A 1 326 ? -3.484 -1.797 -7.451 1.00 96.94 326 PHE A O 1
ATOM 2651 N N . VAL A 1 327 ? -2.239 -3.094 -8.787 1.00 93.94 327 VAL A N 1
ATOM 2652 C CA . VAL A 1 327 ? -3.211 -3.145 -9.886 1.00 93.94 327 VAL A CA 1
ATOM 2653 C C . VAL A 1 327 ? -3.656 -4.583 -10.111 1.00 93.94 327 VAL A C 1
ATOM 2655 O O . VAL A 1 327 ? -2.842 -5.505 -10.094 1.00 93.94 327 VAL A O 1
ATOM 2658 N N . LYS A 1 328 ? -4.961 -4.792 -10.320 1.00 91.75 328 LYS A N 1
ATOM 2659 C CA . LYS A 1 328 ? -5.518 -6.107 -10.658 1.00 91.75 328 LYS A CA 1
ATOM 2660 C C . LYS A 1 328 ? -4.790 -6.648 -11.894 1.00 91.75 328 LYS A C 1
ATOM 2662 O O . LYS A 1 328 ? -4.820 -6.018 -12.947 1.00 91.75 328 LYS A O 1
ATOM 2667 N N . LYS A 1 329 ? -4.196 -7.841 -11.808 1.00 84.69 329 LYS A N 1
ATOM 2668 C CA . LYS A 1 329 ? -3.355 -8.410 -12.883 1.00 84.69 329 LYS A CA 1
ATOM 2669 C C . LYS A 1 329 ? -4.016 -8.431 -14.268 1.00 84.69 329 LYS A C 1
ATOM 2671 O O . LYS A 1 329 ? -3.376 -8.183 -15.281 1.00 84.69 329 LYS A O 1
ATOM 2676 N N . ASN A 1 330 ? -5.320 -8.693 -14.314 1.00 77.69 330 ASN A N 1
ATOM 2677 C CA . ASN A 1 330 ? -6.093 -8.755 -15.556 1.00 77.69 330 ASN A CA 1
ATOM 2678 C C . ASN A 1 330 ? -6.808 -7.435 -15.892 1.00 77.69 330 ASN A C 1
ATOM 2680 O O . ASN A 1 330 ? -7.795 -7.467 -16.626 1.00 77.69 330 ASN A O 1
ATOM 2684 N N . ILE A 1 331 ? -6.367 -6.284 -15.365 1.00 83.81 331 ILE A N 1
ATOM 2685 C CA . ILE A 1 331 ? -7.089 -5.012 -15.531 1.00 83.81 331 ILE A CA 1
ATOM 2686 C C . ILE A 1 331 ? -7.338 -4.677 -17.006 1.00 83.81 331 ILE A C 1
ATOM 2688 O O . ILE A 1 331 ? -8.456 -4.337 -17.364 1.00 83.81 331 ILE A O 1
ATOM 2692 N N . VAL A 1 332 ? -6.357 -4.887 -17.888 1.00 78.50 332 VAL A N 1
ATOM 2693 C CA . VAL A 1 332 ? -6.485 -4.573 -19.323 1.00 78.50 332 VAL A CA 1
ATOM 2694 C C . VAL A 1 332 ? -7.568 -5.418 -20.000 1.00 78.50 332 VAL A C 1
ATOM 2696 O O . VAL A 1 332 ? -8.233 -4.946 -20.910 1.00 78.50 332 VAL A O 1
ATOM 2699 N N . LYS A 1 333 ? -7.801 -6.652 -19.535 1.00 77.00 333 LYS A N 1
ATOM 2700 C CA . LYS A 1 333 ? -8.893 -7.504 -20.038 1.00 77.00 333 LYS A CA 1
ATOM 2701 C C . LYS A 1 333 ? -10.262 -7.084 -19.499 1.00 77.00 333 LYS A C 1
ATOM 2703 O O . LYS A 1 333 ? -11.276 -7.469 -20.069 1.00 77.00 333 LYS A O 1
ATOM 2708 N N . CYS A 1 334 ? -10.291 -6.352 -18.386 1.00 77.62 334 CYS A N 1
ATOM 2709 C CA . CYS A 1 334 ? -11.525 -5.932 -17.724 1.00 77.62 334 CYS A CA 1
ATOM 2710 C C . CYS A 1 334 ? -12.093 -4.624 -18.296 1.00 77.62 334 CYS A C 1
ATOM 2712 O O . CYS A 1 334 ? -13.253 -4.321 -18.032 1.00 77.62 334 CYS A O 1
ATOM 2714 N N . TYR A 1 335 ? -11.299 -3.849 -19.043 1.00 83.00 335 TYR A N 1
ATOM 2715 C CA . TYR A 1 335 ? -11.669 -2.511 -19.503 1.00 83.00 335 TYR A CA 1
ATOM 2716 C C . TYR A 1 335 ? -11.367 -2.320 -20.991 1.00 83.00 335 TYR A C 1
ATOM 2718 O O . TYR A 1 335 ? -10.357 -2.803 -21.499 1.00 83.00 335 TYR A O 1
ATOM 2726 N N . ASP A 1 336 ? -12.234 -1.577 -21.684 1.00 81.31 336 ASP A N 1
ATOM 2727 C CA . ASP A 1 336 ? -11.949 -1.103 -23.037 1.00 81.31 336 ASP A CA 1
ATOM 2728 C C . ASP A 1 336 ? -10.828 -0.058 -22.972 1.00 81.31 336 ASP A C 1
ATOM 2730 O O . ASP A 1 336 ? -10.976 1.002 -22.365 1.00 81.31 336 ASP A O 1
ATOM 2734 N N . THR A 1 337 ? -9.684 -0.400 -23.559 1.00 76.75 337 THR A N 1
ATOM 2735 C CA . THR A 1 337 ? -8.480 0.440 -23.592 1.00 76.75 337 THR A CA 1
ATOM 2736 C C . THR A 1 337 ? -8.259 1.081 -24.960 1.00 76.75 337 THR A C 1
ATOM 2738 O O . THR A 1 337 ? -7.196 1.660 -25.201 1.00 76.75 337 THR A O 1
ATOM 2741 N N . GLN A 1 338 ? -9.237 0.991 -25.871 1.00 79.69 338 GLN A N 1
ATOM 2742 C CA . GLN A 1 338 ? -9.164 1.702 -27.140 1.00 79.69 338 GLN A CA 1
ATOM 2743 C C . GLN A 1 338 ? -9.161 3.209 -26.885 1.00 79.69 338 GLN A C 1
ATOM 2745 O O . GLN A 1 338 ? -10.089 3.769 -26.299 1.00 79.69 338 GLN A O 1
ATOM 2750 N N . VAL A 1 339 ? -8.093 3.869 -27.337 1.00 78.19 339 VAL A N 1
ATOM 2751 C CA . VAL A 1 339 ? -8.022 5.328 -27.347 1.00 78.19 339 VAL A CA 1
ATOM 2752 C C . VAL A 1 339 ? -9.034 5.804 -28.375 1.00 78.19 339 VAL A C 1
ATOM 2754 O O . VAL A 1 339 ? -8.861 5.589 -29.573 1.00 78.19 339 VAL A O 1
ATOM 2757 N N . LYS A 1 340 ? -10.119 6.405 -27.893 1.00 82.62 340 LYS A N 1
ATOM 2758 C CA . LYS A 1 340 ? -11.067 7.104 -28.752 1.00 82.62 340 LYS A CA 1
ATOM 2759 C C . LYS A 1 340 ? -10.472 8.470 -29.035 1.00 82.62 340 LYS A C 1
ATOM 2761 O O . LYS A 1 340 ? -10.135 9.178 -28.090 1.00 82.62 340 LYS A O 1
ATOM 2766 N N . ASP A 1 341 ? -10.352 8.809 -30.309 1.00 76.31 341 ASP A N 1
ATOM 2767 C CA . ASP A 1 341 ? -10.046 10.165 -30.738 1.00 76.31 341 ASP A CA 1
ATOM 2768 C C . ASP A 1 341 ? -11.362 10.819 -31.181 1.00 76.31 341 ASP A C 1
ATOM 2770 O O . ASP A 1 341 ? -11.813 10.598 -32.305 1.00 76.31 341 ASP A O 1
ATOM 2774 N N . PRO A 1 342 ? -12.082 11.493 -30.266 1.00 75.25 342 PRO A N 1
ATOM 2775 C CA . PRO A 1 342 ? -13.366 12.103 -30.588 1.00 75.25 342 PRO A CA 1
ATOM 2776 C C . PRO A 1 342 ? -13.207 13.395 -31.398 1.00 75.25 342 PRO A C 1
ATOM 2778 O O . PRO A 1 342 ? -14.219 13.981 -31.777 1.00 75.25 342 PRO A O 1
ATOM 2781 N N . ILE A 1 343 ? -11.975 13.871 -31.610 1.00 75.62 343 ILE A N 1
ATOM 2782 C CA . ILE A 1 343 ? -11.694 15.120 -32.309 1.00 75.62 343 ILE A CA 1
ATOM 2783 C C . ILE A 1 343 ? -11.685 14.824 -33.809 1.00 75.62 343 ILE A C 1
ATOM 2785 O O . ILE A 1 343 ? -10.743 14.239 -34.338 1.00 75.62 343 ILE A O 1
ATOM 2789 N N . SER A 1 344 ? -12.758 15.214 -34.496 1.00 80.06 344 SER A N 1
ATOM 2790 C CA . SER A 1 344 ? -12.798 15.237 -35.957 1.00 80.06 344 SER A CA 1
ATOM 2791 C C . SER A 1 344 ? -12.145 16.510 -36.499 1.00 80.06 344 SER A C 1
ATOM 2793 O O . SER A 1 344 ? -11.978 17.504 -35.788 1.00 80.06 344 SER A O 1
ATOM 2795 N N . GLU A 1 345 ? -11.807 16.496 -37.791 1.00 78.75 345 GLU A N 1
ATOM 2796 C CA . GLU A 1 345 ? -11.295 17.668 -38.517 1.00 78.75 345 GLU A CA 1
ATOM 2797 C C . GLU A 1 345 ? -12.248 18.875 -38.431 1.00 78.75 345 GLU A C 1
ATOM 2799 O O . GLU A 1 345 ? -11.804 20.009 -38.575 1.00 78.75 345 GLU A O 1
ATOM 2804 N N . ASP A 1 346 ? -13.527 18.649 -38.102 1.00 78.00 346 ASP A N 1
ATOM 2805 C CA . ASP A 1 346 ? -14.544 19.682 -37.868 1.00 78.00 346 ASP A CA 1
ATOM 2806 C C . ASP A 1 346 ? -14.115 20.714 -36.813 1.00 78.00 346 ASP A C 1
ATOM 2808 O O . ASP A 1 346 ? -14.442 21.891 -36.942 1.00 78.00 346 ASP A O 1
ATOM 2812 N N . VAL A 1 347 ? -13.316 20.315 -35.813 1.00 80.75 347 VAL A N 1
ATOM 2813 C CA . VAL A 1 347 ? -12.767 21.233 -34.793 1.00 80.75 347 VAL A CA 1
ATOM 2814 C C . VAL A 1 347 ? -11.846 22.298 -35.401 1.00 80.75 347 VAL A C 1
ATOM 2816 O O . VAL A 1 347 ? -11.715 23.382 -34.838 1.00 80.75 347 VAL A O 1
ATOM 2819 N N . LEU A 1 348 ? -11.224 22.029 -36.552 1.00 78.88 348 LEU A N 1
ATOM 2820 C CA . LEU A 1 348 ? -10.403 23.010 -37.270 1.00 78.88 348 LEU A CA 1
ATOM 2821 C C . LEU A 1 348 ? -11.246 24.017 -38.068 1.00 78.88 348 LEU A C 1
ATOM 2823 O O . LEU A 1 348 ? -10.712 25.039 -38.496 1.00 78.88 348 LEU A O 1
ATOM 2827 N N . TYR A 1 349 ? -12.531 23.723 -38.285 1.00 76.69 349 TYR A N 1
ATOM 2828 C CA . TYR A 1 349 ? -13.452 24.531 -39.087 1.00 76.69 349 TYR A CA 1
ATOM 2829 C C . TYR A 1 349 ? -14.510 25.266 -38.248 1.00 76.69 349 TYR A C 1
ATOM 2831 O O . TYR A 1 349 ? -15.205 26.132 -38.778 1.00 76.69 349 TYR A O 1
ATOM 2839 N N . ASP A 1 350 ? -14.635 24.946 -36.957 1.00 68.06 350 ASP A N 1
ATOM 2840 C CA . ASP A 1 350 ? -15.616 25.548 -36.052 1.00 68.06 350 ASP A CA 1
ATOM 2841 C C . ASP A 1 350 ? -15.095 26.879 -35.475 1.00 68.06 350 ASP A C 1
ATOM 2843 O O . ASP A 1 350 ? -14.622 26.977 -34.338 1.00 68.06 350 ASP A O 1
ATOM 2847 N N . ASP A 1 351 ? -15.136 27.924 -36.306 1.00 66.31 351 ASP A N 1
ATOM 2848 C CA . ASP A 1 351 ? -14.713 29.287 -35.969 1.00 66.31 351 ASP A CA 1
ATOM 2849 C C . ASP A 1 351 ? -15.762 29.969 -35.057 1.00 66.31 351 ASP A C 1
ATOM 2851 O O . ASP A 1 351 ? -16.536 30.836 -35.464 1.00 66.31 351 ASP A O 1
ATOM 2855 N N . ASN A 1 352 ? -15.797 29.585 -33.777 1.00 60.91 352 ASN A N 1
ATOM 2856 C CA . ASN A 1 352 ? -16.693 30.157 -32.753 1.00 60.91 352 ASN A CA 1
ATOM 2857 C C . ASN A 1 352 ? -16.340 31.612 -32.347 1.00 60.91 352 ASN A C 1
ATOM 2859 O O . ASN A 1 352 ? -16.890 32.148 -31.385 1.00 60.91 352 ASN A O 1
ATOM 2863 N N . CYS A 1 353 ? -15.425 32.271 -33.064 1.00 6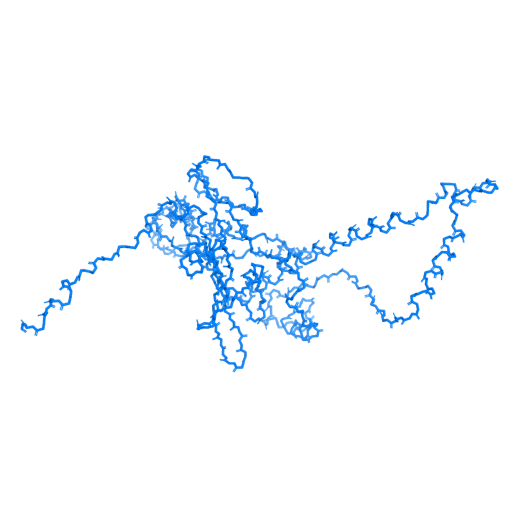4.94 353 CYS A N 1
ATOM 2864 C CA . CYS A 1 353 ? -14.962 33.634 -32.782 1.00 64.94 353 CYS A CA 1
ATOM 2865 C C . CYS A 1 353 ? -15.827 34.746 -33.412 1.00 64.94 353 CYS A C 1
ATOM 2867 O O . CYS A 1 353 ? -15.466 35.918 -33.309 1.00 64.94 353 CYS A O 1
ATOM 2869 N N . LEU A 1 354 ? -16.953 34.415 -34.053 1.00 56.59 354 LEU A N 1
ATOM 2870 C CA . LEU A 1 354 ? -17.884 35.391 -34.631 1.00 56.59 354 LEU A CA 1
ATOM 2871 C C . LEU A 1 354 ? -19.264 35.315 -33.960 1.00 56.59 354 LEU A C 1
ATOM 2873 O O . LEU A 1 354 ? -20.227 34.837 -34.560 1.00 56.59 354 LEU A O 1
ATOM 2877 N N . VAL A 1 355 ? -19.362 35.820 -32.725 1.00 50.88 355 VAL A N 1
ATOM 2878 C CA . VAL A 1 355 ? -20.632 36.269 -32.121 1.00 50.88 355 VAL 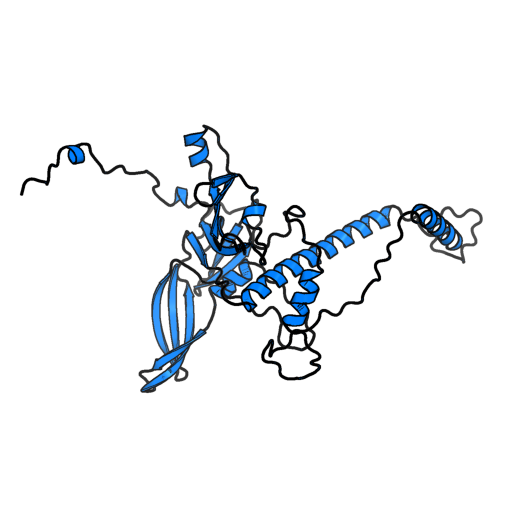A CA 1
ATOM 2879 C C . VAL A 1 355 ? -20.453 37.654 -31.526 1.00 50.88 355 VAL A C 1
ATOM 2881 O O . VAL A 1 355 ? -19.485 37.838 -30.754 1.00 50.88 355 VAL A O 1
#

Foldseek 3Di:
DWKWKWWAFPVGDIDIDIDDDQEFEFDFDDQDPPDPADHGDADFPLRRSLCSQFDWDWDWDQDPVVRDTGTITMGMFAPADDQKYKYFQPPPDPSSLVRVVSNLVVLVVVVVVVVVVVVVVVVVVPDFAADPCAPNDPDDPDPGDHPVVVVVVVVVVVVVPVPDDDDDDDDDDDDFAADPCAPNDPDDPDSGDHPVVVVVVVVVDPDDDPPDDLSSFRDAQKKKWFQDPRRRIHIDGDDPPDDDDPDDDSRIFMWGWAKWKWWFDDPPPHIFIKMKGKDAQVVCCVPPVDHDIFIWIDGPPDIDTDDPSVRRDADSVTIHTGMTMIGGPCVPVVDDPDDDPPDDCVVVVPPPVPD

Secondary structure (DSSP, 8-state):
-EEEEEEEETTS-EEEEEEE-SEEE-----SS-SSTTPPPPP--HHHHHHHHHT--EEEEEEETTTTEEEEEEEEEEEEE--SEEEEE--TTSHHHHHHHHHHHHHHHHHHHHHHHHHHHHHHHTSSPPBPTTGGG---TT-SSB-HHHHHHHHHHHHHHHTT-----------PPPBPTTGGG---TT-SSB-HHHHHHHHTTS----TTS-TT---S-SEEEEEE-TTS-EEEEE--TT----SS--TTEEEEEEEEEEEEE--TTT--EEEEEEEE-HHHHHHHHS----EEEEEETTEEEEE-HHHHH---TTTEEEEEEEEEETTHHHHS---------GGGGT--TT--

InterPro domains:
  IPR028881 PAN2, UCH domain [PF13423] (2-303)
  IPR028889 Ubiquitin specific protease UPS, catalytic domain [PS50235] (1-329)
  IPR038765 Papain-like cysteine peptidase superfamily [SSF54001] (5-332)
  IPR050785 PAN2-PAN3 complex catalytic subunit [PTHR15728] (2-353)

Organism: Mytilus coruscus (NCBI:txid42192)